Protein AF-A0A4Q1CGK6-F1 (afdb_monomer_lite)

Foldseek 3Di:
DDDDPDAAWDDPDCFQTWGADPNDTEQGGHPVRFFAAWYWDADPQQKIKIAGDDRNDGAAWIWIAGNVRHTAKIWHWDDDPNDIDTQWIWGCNVVDTDTPHHQVLVNVCRVCVVVLVVLLCCLQVVQLQLLLVQVCVQPVHDADLDADDDPPDGGPCPVVVVCSNPPQADDDGDPVSVVSRVSSNVSSVVNVCSVVVSVVSCVVNVVD

Structure (mmCIF, N/CA/C/O backbone):
data_AF-A0A4Q1CGK6-F1
#
_entry.id   AF-A0A4Q1CGK6-F1
#
loop_
_atom_site.group_PDB
_atom_site.id
_atom_site.type_symbol
_atom_site.label_atom_id
_atom_site.label_alt_id
_atom_site.label_comp_id
_atom_site.label_asym_id
_atom_site.label_entity_id
_atom_site.label_seq_id
_atom_site.pdbx_PDB_ins_code
_atom_site.Cartn_x
_atom_site.Cartn_y
_atom_site.Cartn_z
_atom_site.occupancy
_atom_site.B_iso_or_equiv
_atom_site.auth_seq_id
_atom_site.auth_comp_id
_atom_site.auth_asym_id
_atom_site.auth_atom_id
_atom_site.pdbx_PDB_model_num
ATOM 1 N N . MET A 1 1 ? -35.167 -26.762 16.390 1.00 38.84 1 MET A N 1
ATOM 2 C CA . MET A 1 1 ? -34.805 -25.963 17.579 1.00 38.84 1 MET A CA 1
ATOM 3 C C . MET A 1 1 ? -35.422 -24.594 17.386 1.00 38.84 1 MET A C 1
ATOM 5 O O . MET A 1 1 ? -35.294 -24.059 16.294 1.00 38.84 1 MET A O 1
ATOM 9 N N . GLU A 1 2 ? -36.196 -24.133 18.368 1.00 33.81 2 GLU A N 1
ATOM 10 C CA . GLU A 1 2 ? -37.029 -22.924 18.299 1.00 33.81 2 GLU A CA 1
ATOM 11 C C . GLU A 1 2 ? -36.226 -21.670 17.935 1.00 33.81 2 GLU A C 1
ATOM 13 O O . GLU A 1 2 ? -35.247 -21.337 18.598 1.00 33.81 2 GLU A O 1
ATOM 18 N N . VAL A 1 3 ? -36.700 -20.954 16.914 1.00 45.28 3 VAL A N 1
ATOM 19 C CA . VAL A 1 3 ? -36.349 -19.559 16.644 1.00 45.28 3 VAL A CA 1
ATOM 20 C C . VAL A 1 3 ? -37.266 -18.710 17.518 1.00 45.28 3 VAL A C 1
ATOM 22 O O . VAL A 1 3 ? -38.484 -18.766 17.360 1.00 45.28 3 VAL A O 1
ATOM 25 N N . ARG A 1 4 ? -36.699 -17.958 18.465 1.00 38.94 4 ARG A N 1
ATOM 26 C CA . ARG A 1 4 ? -37.445 -16.958 19.237 1.00 38.94 4 ARG A CA 1
ATOM 27 C C . ARG A 1 4 ? -37.118 -15.566 18.710 1.00 38.94 4 ARG A C 1
ATOM 29 O O . ARG A 1 4 ? -35.976 -15.126 18.778 1.00 38.94 4 ARG A O 1
ATOM 36 N N . GLU A 1 5 ? -38.145 -14.890 18.206 1.00 52.91 5 GLU A N 1
ATOM 37 C CA . GLU A 1 5 ? -38.140 -13.459 17.912 1.00 52.91 5 GLU A CA 1
ATOM 38 C C . GLU A 1 5 ? -38.236 -12.665 19.222 1.00 52.91 5 GLU A C 1
ATOM 40 O O . GLU A 1 5 ? -39.283 -12.633 19.867 1.00 52.91 5 GLU A O 1
ATOM 45 N N . ASN A 1 6 ? -37.101 -12.100 19.640 1.00 46.47 6 ASN A N 1
ATOM 46 C CA . ASN A 1 6 ? -36.927 -10.782 20.268 1.00 46.47 6 ASN A CA 1
ATOM 47 C C . ASN A 1 6 ? -35.506 -10.729 20.852 1.00 46.47 6 ASN A C 1
ATOM 49 O O . ASN A 1 6 ? -35.263 -11.252 21.938 1.00 46.47 6 ASN A O 1
ATOM 53 N N . GLY A 1 7 ? -34.573 -10.114 20.115 1.00 46.06 7 GLY A N 1
ATOM 54 C CA . GLY A 1 7 ? -33.178 -9.926 20.541 1.00 46.06 7 GLY A CA 1
ATOM 55 C C . GLY A 1 7 ? -32.126 -10.632 19.678 1.00 46.06 7 GLY A C 1
ATOM 56 O O . GLY A 1 7 ? -31.190 -11.207 20.214 1.00 46.06 7 GLY A O 1
ATOM 57 N N . ASP A 1 8 ? -32.324 -10.634 18.357 1.00 52.22 8 ASP A N 1
ATOM 58 C CA . ASP A 1 8 ? -31.312 -10.650 17.291 1.00 52.22 8 ASP A CA 1
ATOM 59 C C . ASP A 1 8 ? -29.937 -11.312 17.577 1.00 52.22 8 ASP A C 1
ATOM 61 O O . ASP A 1 8 ? -28.878 -10.686 17.544 1.00 52.22 8 ASP A O 1
ATOM 65 N N . THR A 1 9 ? -29.904 -12.631 17.759 1.00 58.03 9 THR A N 1
ATOM 66 C CA . THR A 1 9 ? -28.670 -13.410 17.566 1.00 58.03 9 THR A CA 1
ATOM 67 C C . THR A 1 9 ? -28.991 -14.728 16.878 1.00 58.03 9 THR A C 1
ATOM 69 O O . THR A 1 9 ? -29.883 -15.454 17.315 1.00 58.03 9 THR A O 1
ATOM 72 N N . VAL A 1 10 ? -28.287 -15.040 15.787 1.00 60.38 10 VAL A N 1
ATOM 73 C CA . VAL A 1 10 ? -28.517 -16.257 15.000 1.00 60.38 10 VAL A CA 1
ATOM 74 C C . VAL A 1 10 ? -27.216 -17.047 14.929 1.00 60.38 10 VAL A C 1
ATOM 76 O O . VAL A 1 10 ? -26.242 -16.644 14.296 1.00 60.38 10 VAL A O 1
ATOM 79 N N . TYR A 1 11 ? -27.221 -18.214 15.563 1.00 65.19 11 TYR A N 1
ATOM 80 C CA . TYR A 1 11 ? -26.123 -19.170 15.502 1.00 65.19 11 TYR A CA 1
ATOM 81 C C . TYR A 1 11 ? -26.491 -20.280 14.512 1.00 65.19 11 TYR A C 1
ATOM 83 O O . TYR A 1 11 ? -27.387 -21.078 14.783 1.00 65.19 11 TYR A O 1
ATOM 91 N N . LEU A 1 12 ? -25.820 -20.332 13.356 1.00 66.50 12 LEU A N 1
ATOM 92 C CA . LEU A 1 12 ? -26.018 -21.399 12.359 1.00 66.50 12 LEU A CA 1
ATOM 93 C C . LEU A 1 12 ? -25.161 -22.650 12.648 1.00 66.50 12 LEU A C 1
ATOM 95 O O . LEU A 1 12 ? -25.273 -23.649 11.938 1.00 66.50 12 LEU A O 1
ATOM 99 N N . GLY A 1 13 ? -24.315 -22.607 13.682 1.00 70.62 13 GLY A N 1
ATOM 100 C CA . GLY A 1 13 ? -23.385 -23.664 14.079 1.00 70.62 13 GLY A CA 1
ATOM 101 C C . GLY A 1 13 ? -22.319 -23.148 15.055 1.00 70.62 13 GLY A C 1
ATOM 102 O O . GLY A 1 13 ? -22.459 -22.058 15.604 1.00 70.62 13 GLY A O 1
ATOM 103 N N . ALA A 1 14 ? -21.254 -23.934 15.267 1.00 75.62 14 ALA A N 1
ATOM 104 C CA . ALA A 1 14 ? -20.069 -23.497 16.024 1.00 75.62 14 ALA A CA 1
ATOM 105 C C . ALA A 1 14 ? -19.258 -22.421 15.273 1.00 75.62 14 ALA A C 1
ATOM 107 O O . ALA A 1 14 ? -18.662 -21.550 15.897 1.00 75.62 14 ALA A O 1
ATOM 108 N N . CYS A 1 15 ? -19.287 -22.479 13.940 1.00 85.25 15 CYS A N 1
ATOM 109 C CA . CYS A 1 15 ? -18.849 -21.424 13.026 1.00 85.25 15 CYS 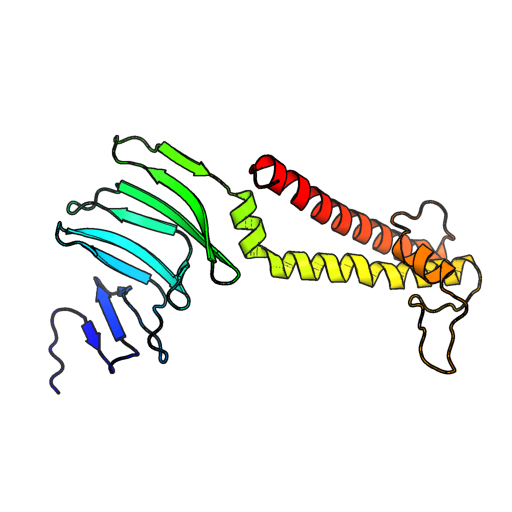A CA 1
ATOM 110 C C . CYS A 1 15 ? -20.082 -20.837 12.308 1.00 85.25 15 CYS A C 1
ATOM 112 O O . CYS A 1 15 ? -21.188 -21.371 12.450 1.00 85.25 15 CYS A O 1
ATOM 114 N N . ARG A 1 16 ? -19.905 -19.794 11.483 1.00 86.06 16 ARG A N 1
ATOM 115 C CA . ARG A 1 16 ? -21.000 -19.084 10.780 1.00 86.06 16 ARG A CA 1
ATOM 116 C C . ARG A 1 16 ? -22.003 -18.449 11.737 1.00 86.06 16 ARG A C 1
ATOM 118 O O . ARG A 1 16 ? -23.220 -18.589 11.600 1.00 86.06 16 ARG A O 1
ATOM 125 N N . THR A 1 17 ? -21.474 -17.783 12.746 1.00 88.56 17 THR A N 1
ATOM 126 C CA . THR A 1 17 ? -22.254 -17.070 13.754 1.00 88.56 17 THR A CA 1
ATOM 127 C C . THR A 1 17 ? -22.370 -15.611 13.362 1.00 88.56 17 THR A C 1
ATOM 129 O O . THR A 1 17 ? -21.469 -15.076 12.723 1.00 88.56 17 THR A O 1
ATOM 132 N N . PHE A 1 18 ? -23.453 -14.956 13.756 1.00 89.62 18 PHE A N 1
ATOM 133 C CA . PHE A 1 18 ? -23.509 -13.504 13.780 1.00 89.62 18 PHE A CA 1
ATOM 134 C C . PHE A 1 18 ? -24.525 -13.029 14.814 1.00 89.62 18 PHE A C 1
ATOM 136 O O . PHE A 1 18 ? -25.510 -13.703 15.129 1.00 89.62 18 PHE A O 1
ATOM 143 N N . GLU A 1 19 ? -24.295 -11.825 15.304 1.00 89.19 19 GLU A N 1
ATOM 144 C CA . GLU A 1 19 ? -25.244 -11.065 16.097 1.00 89.19 19 GLU A CA 1
ATOM 145 C C . GLU A 1 19 ? -25.854 -9.984 15.218 1.00 89.19 19 GLU A C 1
ATOM 147 O O . GLU A 1 19 ? -25.242 -9.507 14.259 1.00 89.19 19 GLU A O 1
ATOM 152 N N . LYS A 1 20 ? -27.083 -9.590 15.525 1.00 86.00 20 LYS A N 1
ATOM 153 C CA . LYS A 1 20 ? -27.684 -8.428 14.894 1.00 86.00 20 LYS A CA 1
ATOM 154 C C . LYS A 1 20 ? -28.040 -7.435 15.994 1.00 86.00 20 LYS A C 1
ATOM 156 O O . LYS A 1 20 ? -28.679 -7.745 16.986 1.00 86.00 20 LYS A O 1
ATOM 161 N N . VAL A 1 21 ? -27.537 -6.220 15.872 1.00 84.00 21 VAL A N 1
ATOM 162 C CA . VAL A 1 21 ? -27.733 -5.171 16.872 1.00 84.00 21 VAL A CA 1
ATOM 163 C C . VAL A 1 21 ? -28.250 -3.959 16.128 1.00 84.00 21 VAL A C 1
ATOM 165 O O . VAL A 1 21 ? -27.600 -3.466 15.210 1.00 84.00 21 VAL A O 1
ATOM 168 N N . ASN A 1 22 ? -29.455 -3.504 16.474 1.00 83.69 22 ASN A N 1
ATOM 169 C CA . ASN A 1 22 ? -30.120 -2.376 15.811 1.00 83.69 22 ASN A CA 1
ATOM 170 C C . ASN A 1 22 ? -30.190 -2.518 14.278 1.00 83.69 22 ASN A C 1
ATOM 172 O O . ASN A 1 22 ? -29.983 -1.556 13.542 1.00 83.69 22 ASN A O 1
ATOM 176 N N . GLY A 1 23 ? -30.449 -3.728 13.775 1.00 83.38 23 GLY A N 1
ATOM 177 C CA . GLY A 1 23 ? -30.514 -3.978 12.333 1.00 83.38 23 GLY A CA 1
ATOM 178 C C . GLY A 1 23 ? -29.166 -4.246 11.656 1.00 83.38 23 GLY A C 1
ATOM 179 O O . GLY A 1 23 ? -29.163 -4.694 10.510 1.00 83.38 23 GLY A O 1
ATOM 180 N N . GLN A 1 24 ? -28.046 -4.031 12.346 1.00 87.94 24 GLN A N 1
ATOM 181 C CA . GLN A 1 24 ? -26.698 -4.207 11.815 1.00 87.94 24 GLN A CA 1
ATOM 182 C C . GLN A 1 24 ? -26.119 -5.565 12.210 1.00 87.94 24 GLN A C 1
ATOM 184 O O . GLN A 1 24 ? -26.203 -5.955 13.369 1.00 87.94 24 GLN A O 1
ATOM 189 N N . ILE A 1 25 ? -25.516 -6.273 11.253 1.00 89.31 25 ILE A N 1
ATOM 190 C CA . ILE A 1 25 ? -24.785 -7.516 11.522 1.00 89.31 25 ILE A CA 1
ATOM 191 C C . ILE A 1 25 ? -23.460 -7.164 12.201 1.00 89.31 25 ILE A C 1
ATOM 193 O O . ILE A 1 25 ? -22.690 -6.355 11.679 1.00 89.31 25 ILE A O 1
ATOM 197 N N . VAL A 1 26 ? -23.211 -7.777 13.353 1.00 92.50 26 VAL A N 1
ATOM 198 C CA . VAL A 1 26 ? -21.979 -7.653 14.134 1.00 92.50 26 VAL A CA 1
ATOM 199 C C . VAL A 1 26 ? -21.516 -9.030 14.607 1.00 92.50 26 VAL A C 1
ATOM 201 O O . VAL A 1 26 ? -22.266 -10.002 14.538 1.00 92.50 26 VAL A O 1
ATOM 204 N N . ASN A 1 27 ? -20.278 -9.123 15.090 1.00 92.44 27 ASN A N 1
ATOM 205 C CA . ASN A 1 27 ? -19.727 -10.335 15.706 1.00 92.44 27 ASN A CA 1
ATOM 206 C C . ASN A 1 27 ? -19.842 -11.570 14.793 1.00 92.44 27 ASN A C 1
ATOM 208 O O . ASN A 1 27 ? -20.204 -12.671 15.215 1.00 92.44 27 ASN A O 1
ATOM 212 N N . GLN A 1 28 ? -19.569 -11.357 13.502 1.00 93.19 28 GLN A N 1
ATOM 213 C CA . GLN A 1 28 ? -19.705 -12.377 12.473 1.00 93.19 28 GLN A CA 1
ATOM 214 C C . GLN A 1 28 ? -18.476 -13.291 12.428 1.00 93.19 28 GLN A C 1
ATOM 216 O O . GLN A 1 28 ? -17.350 -12.804 12.341 1.00 93.19 28 GLN A O 1
ATOM 221 N N . SER A 1 29 ? -18.692 -14.608 12.395 1.00 93.88 29 SER A N 1
ATOM 222 C CA . SER A 1 29 ? -17.672 -15.595 12.027 1.00 93.88 29 SER A CA 1
ATOM 223 C C . SER A 1 29 ? -17.964 -16.236 10.669 1.00 93.88 29 SER A C 1
ATOM 225 O O . SER A 1 29 ? -19.124 -16.376 10.272 1.00 93.88 29 SER A O 1
ATOM 227 N N . ASP A 1 30 ? -16.919 -16.619 9.937 1.00 92.31 30 ASP A N 1
ATOM 228 C CA . ASP A 1 30 ? -17.042 -17.359 8.677 1.00 92.31 30 ASP A CA 1
ATOM 229 C C . ASP A 1 30 ? -17.131 -18.882 8.887 1.00 92.31 30 ASP A C 1
ATOM 231 O O . ASP A 1 30 ? -17.378 -19.382 9.986 1.00 92.31 30 ASP A O 1
ATOM 235 N N . ASP A 1 31 ? -17.000 -19.644 7.804 1.00 92.25 31 ASP A N 1
ATOM 236 C CA . ASP A 1 31 ? -17.018 -21.104 7.795 1.00 92.25 31 ASP A CA 1
ATOM 237 C C . ASP A 1 31 ? -15.767 -21.760 8.393 1.00 92.25 31 ASP A C 1
ATOM 239 O O . ASP A 1 31 ? -15.831 -22.927 8.779 1.00 92.25 31 ASP A O 1
ATOM 243 N N . HIS A 1 32 ? -14.684 -21.003 8.546 1.00 93.19 32 HIS A N 1
ATOM 244 C CA . HIS A 1 32 ? -13.451 -21.404 9.216 1.00 93.19 32 HIS A CA 1
ATOM 245 C C . HIS A 1 32 ? -13.400 -20.917 10.671 1.00 93.19 32 HIS A C 1
ATOM 247 O O . HIS A 1 32 ? -12.349 -20.998 11.308 1.00 93.19 32 HIS A O 1
ATOM 253 N N . CYS A 1 33 ? -14.530 -20.436 11.210 1.00 92.12 33 CYS A N 1
ATOM 254 C CA . CYS A 1 33 ? -14.630 -19.841 12.543 1.00 92.12 33 CYS A CA 1
ATOM 255 C C . CYS A 1 33 ? -13.773 -18.566 12.711 1.00 92.12 33 CYS A C 1
ATOM 257 O O . CYS A 1 33 ? -13.493 -18.166 13.842 1.00 92.12 33 CYS A O 1
ATOM 259 N N . LEU A 1 34 ? -13.356 -17.911 11.622 1.00 94.38 34 LEU A N 1
ATOM 260 C CA . LEU A 1 34 ? -12.589 -16.671 11.704 1.00 94.38 34 LEU A CA 1
ATOM 261 C C . LEU A 1 34 ? -13.523 -15.474 11.859 1.00 94.38 34 LEU A C 1
ATOM 263 O O . LEU A 1 34 ? -14.581 -15.421 11.233 1.00 94.38 34 LEU A O 1
ATOM 267 N N . SER A 1 35 ? -13.132 -14.504 12.686 1.00 94.12 35 SER A N 1
ATOM 268 C CA . SER A 1 35 ? -13.882 -13.260 12.856 1.00 94.12 35 SER A CA 1
ATOM 269 C C . SER A 1 35 ? -13.793 -12.406 11.596 1.00 94.12 35 SER A C 1
ATOM 271 O O . SER A 1 35 ? -12.696 -12.132 11.109 1.00 94.12 35 SER A O 1
ATOM 273 N N . GLN A 1 36 ? -14.942 -11.942 11.113 1.00 94.88 36 GLN A N 1
ATOM 274 C CA . GLN A 1 36 ? -15.072 -11.120 9.914 1.00 94.88 36 GLN A CA 1
ATOM 275 C C . GLN A 1 36 ? -15.969 -9.907 10.170 1.00 94.88 36 GLN A C 1
ATOM 277 O O . GLN A 1 36 ? -16.886 -9.956 10.990 1.00 94.88 36 GLN A O 1
ATOM 282 N N . GLY A 1 37 ? -15.735 -8.828 9.425 1.00 94.19 37 GLY A N 1
ATOM 283 C CA . GLY A 1 37 ? -16.614 -7.662 9.389 1.00 94.19 37 GLY A CA 1
ATOM 284 C C . GLY A 1 37 ? -16.646 -6.890 10.703 1.00 94.19 37 GLY A C 1
ATOM 285 O O . GLY A 1 37 ? -15.657 -6.849 11.429 1.00 94.19 37 GLY A O 1
ATOM 286 N N . LEU A 1 38 ? -17.777 -6.252 11.000 1.00 95.62 38 LEU A N 1
ATOM 287 C CA . LEU A 1 38 ? -17.932 -5.395 12.172 1.00 95.62 38 LEU A CA 1
ATOM 288 C C . LEU A 1 38 ? -18.071 -6.218 13.455 1.00 95.62 38 LEU A C 1
ATOM 290 O O . LEU A 1 38 ? -18.854 -7.161 13.525 1.00 95.62 38 LEU A O 1
ATOM 294 N N . TRP A 1 39 ? -17.353 -5.817 14.495 1.00 95.38 39 TRP A N 1
ATOM 295 C CA . TRP A 1 39 ? -17.409 -6.429 15.814 1.00 95.38 39 TRP A CA 1
ATOM 296 C C . TRP A 1 39 ? -17.644 -5.390 16.895 1.00 95.38 39 TRP A C 1
ATOM 298 O O . TRP A 1 39 ? -17.189 -4.250 16.790 1.00 95.38 39 TRP A O 1
ATOM 308 N N . THR A 1 40 ? -18.323 -5.829 17.950 1.00 95.00 40 THR A N 1
ATOM 309 C CA . THR A 1 40 ? -18.514 -5.089 19.193 1.00 95.00 40 THR A CA 1
ATOM 310 C C . THR A 1 40 ? -18.154 -6.003 20.355 1.00 95.00 40 THR A C 1
ATOM 312 O O . THR A 1 40 ? -18.804 -7.019 20.589 1.00 95.00 40 THR A O 1
ATOM 315 N N . ILE A 1 41 ? -17.108 -5.639 21.089 1.00 93.06 41 ILE A N 1
ATOM 316 C CA . ILE A 1 41 ? -16.587 -6.391 22.233 1.00 93.06 41 ILE A CA 1
ATOM 317 C C . ILE A 1 41 ? -16.889 -5.575 23.481 1.00 93.06 41 ILE A C 1
ATOM 319 O O . ILE A 1 41 ? -16.511 -4.413 23.519 1.00 93.06 41 ILE A O 1
ATOM 323 N N . THR A 1 42 ? -17.527 -6.157 24.492 1.00 93.50 42 THR A N 1
ATOM 324 C CA . THR A 1 42 ? -17.869 -5.457 25.745 1.00 93.50 42 THR A CA 1
ATOM 325 C C . THR A 1 42 ? -17.128 -6.102 26.917 1.00 93.50 42 THR A C 1
ATOM 327 O O . THR A 1 42 ? -17.070 -7.328 26.997 1.00 93.50 42 THR A O 1
ATOM 330 N N . ASP A 1 43 ? -16.535 -5.304 27.808 1.00 93.25 43 ASP A N 1
ATOM 331 C CA . ASP A 1 43 ? -15.913 -5.794 29.045 1.00 93.25 43 ASP A CA 1
ATOM 332 C C . ASP A 1 43 ? -16.929 -5.954 30.192 1.00 93.25 43 ASP A C 1
ATOM 334 O O . ASP A 1 43 ? -18.105 -5.607 30.083 1.00 93.25 43 ASP A O 1
ATOM 338 N N . SER A 1 44 ? -16.473 -6.474 31.334 1.00 94.25 44 SER A N 1
ATOM 339 C CA . SER A 1 44 ? -17.313 -6.668 32.526 1.00 94.25 44 SER A CA 1
ATOM 340 C C . SER A 1 44 ? -17.790 -5.367 33.183 1.00 94.25 44 SER A C 1
ATOM 342 O O . SER A 1 44 ? -18.690 -5.404 34.022 1.00 94.25 44 SER A O 1
ATOM 344 N N . LEU A 1 45 ? -17.201 -4.224 32.826 1.00 93.50 45 LEU A N 1
ATOM 345 C CA . LEU A 1 45 ? -17.559 -2.900 33.335 1.00 93.50 45 LEU A CA 1
ATOM 346 C C . LEU A 1 45 ? -18.542 -2.170 32.402 1.00 93.50 45 LEU A C 1
ATOM 348 O O . LEU A 1 45 ? -19.020 -1.085 32.748 1.00 93.50 45 LEU A O 1
ATOM 352 N N . GLY A 1 46 ? -18.863 -2.769 31.251 1.00 93.19 46 GLY A N 1
ATOM 353 C CA . GLY A 1 46 ? -19.747 -2.222 30.226 1.00 93.19 46 GLY A CA 1
ATOM 354 C C . GLY A 1 46 ? -19.052 -1.289 29.233 1.00 93.19 46 GLY A C 1
ATOM 355 O O . GLY A 1 46 ? -19.735 -0.702 28.397 1.00 93.19 46 GLY A O 1
ATOM 356 N N . ASN A 1 47 ? -17.727 -1.129 29.300 1.00 95.31 47 ASN A N 1
ATOM 357 C CA . ASN A 1 47 ? -16.997 -0.444 28.234 1.00 95.31 47 ASN A CA 1
ATOM 358 C C . ASN A 1 47 ? -16.958 -1.352 27.012 1.00 95.31 47 ASN A C 1
ATOM 360 O O . ASN A 1 47 ? -16.928 -2.577 27.144 1.00 95.31 47 ASN A O 1
ATOM 364 N N . TYR A 1 48 ? -16.922 -0.765 25.823 1.00 95.12 48 TYR A N 1
ATOM 365 C CA . TYR A 1 48 ? -16.958 -1.551 24.601 1.00 95.12 48 TYR A CA 1
ATOM 366 C C . TYR A 1 48 ? -16.017 -1.026 23.526 1.00 95.12 48 TYR A C 1
ATOM 368 O O . TYR A 1 48 ? -15.709 0.162 23.449 1.00 95.12 48 TYR A O 1
ATOM 376 N N . TRP A 1 49 ? -15.557 -1.937 22.678 1.00 96.44 49 TRP A N 1
ATOM 377 C CA . TRP A 1 49 ? -14.757 -1.654 21.500 1.00 96.44 49 TRP A CA 1
ATOM 378 C C . TRP A 1 49 ? -15.548 -2.024 20.267 1.00 96.44 49 TRP A C 1
ATOM 380 O O . TRP A 1 49 ? -16.133 -3.101 20.221 1.00 96.44 49 TRP A O 1
ATOM 390 N N . THR A 1 50 ? -15.506 -1.171 19.255 1.00 96.56 50 THR A N 1
ATOM 391 C CA . THR A 1 50 ? -16.058 -1.480 17.941 1.00 96.56 50 THR A CA 1
ATOM 392 C C . THR A 1 50 ? -15.017 -1.268 16.858 1.00 96.56 50 THR A C 1
ATOM 394 O O . THR A 1 50 ? -14.207 -0.342 16.933 1.00 96.56 50 THR A O 1
ATOM 397 N N . GLY A 1 51 ? -15.015 -2.140 15.864 1.00 95.88 51 GLY A N 1
ATOM 398 C CA . GLY A 1 51 ? -14.085 -2.093 14.747 1.00 95.88 51 GLY A CA 1
ATOM 399 C C . GLY A 1 51 ? -14.273 -3.299 13.848 1.00 95.88 51 GLY A C 1
ATOM 400 O O . GLY A 1 51 ? -15.168 -4.112 14.081 1.00 95.88 51 GLY A O 1
ATOM 401 N N . ASN A 1 52 ? -13.447 -3.411 12.813 1.00 94.94 52 ASN A N 1
ATOM 402 C CA . ASN A 1 52 ? -13.550 -4.524 11.881 1.00 94.94 52 ASN A CA 1
ATOM 403 C C . ASN A 1 52 ? -12.514 -5.606 12.177 1.00 94.94 52 ASN A C 1
ATOM 405 O O . ASN A 1 52 ? -11.381 -5.314 12.569 1.00 94.94 52 ASN A O 1
ATOM 409 N N . TYR A 1 53 ? -12.909 -6.854 11.963 1.00 93.31 53 TYR A N 1
ATOM 410 C CA . TYR A 1 53 ? -11.997 -7.971 11.794 1.00 93.31 53 TYR A CA 1
ATOM 411 C C . TYR A 1 53 ? -11.936 -8.395 10.327 1.00 93.31 53 TYR A C 1
ATOM 413 O O . TYR A 1 53 ? -12.930 -8.333 9.603 1.00 93.31 53 TYR A O 1
ATOM 421 N N . HIS A 1 54 ? -10.763 -8.867 9.927 1.00 92.25 54 HIS A N 1
ATOM 422 C CA . HIS A 1 54 ? -10.528 -9.605 8.696 1.00 92.25 54 HIS A CA 1
ATOM 423 C C . HIS A 1 54 ? -9.696 -10.837 9.055 1.00 92.25 54 HIS A C 1
ATOM 425 O O . HIS A 1 54 ? -8.586 -10.698 9.573 1.00 92.25 54 HIS A O 1
ATOM 431 N N . ASP A 1 55 ? -10.239 -12.033 8.844 1.00 91.94 55 ASP A N 1
ATOM 432 C CA . ASP A 1 55 ? -9.590 -13.308 9.185 1.00 91.94 55 ASP A CA 1
ATOM 433 C C . ASP A 1 55 ? -9.090 -13.375 10.642 1.00 91.94 55 ASP A C 1
ATOM 435 O O . ASP A 1 55 ? -7.964 -13.783 10.922 1.00 91.94 55 ASP A O 1
ATOM 439 N N . SER A 1 56 ? -9.914 -12.942 11.602 1.00 92.31 56 SER A N 1
ATOM 440 C CA . SER A 1 56 ? -9.549 -12.849 13.031 1.00 92.31 56 SER A CA 1
ATOM 441 C C . SER A 1 56 ? -8.458 -11.829 13.382 1.00 92.31 56 SER A C 1
ATOM 443 O O . SER A 1 56 ? -8.014 -11.765 14.532 1.00 92.31 56 SER A O 1
ATOM 445 N N . HIS A 1 57 ? -8.072 -10.957 12.449 1.00 90.94 57 HIS A N 1
ATOM 446 C CA . HIS A 1 57 ? -7.168 -9.837 12.705 1.00 90.94 57 HIS A CA 1
ATOM 447 C C . HIS A 1 57 ? -7.911 -8.503 12.727 1.00 90.94 57 HIS A C 1
ATOM 449 O O . HIS A 1 57 ? -8.761 -8.242 11.882 1.00 90.94 57 HIS A O 1
ATOM 455 N N . ARG A 1 58 ? -7.609 -7.662 13.723 1.00 90.75 58 ARG A N 1
ATOM 456 C CA . ARG A 1 58 ? -8.180 -6.316 13.827 1.00 90.75 58 ARG A CA 1
ATOM 457 C C . ARG A 1 58 ? -7.716 -5.487 12.637 1.00 90.75 58 ARG A C 1
ATOM 459 O O . ARG A 1 58 ? -6.522 -5.238 12.509 1.00 90.75 58 ARG A O 1
ATOM 466 N N . ASP A 1 59 ? -8.659 -5.033 11.828 1.00 89.25 59 ASP A N 1
ATOM 467 C CA . ASP A 1 59 ? -8.389 -4.236 10.640 1.00 89.25 59 ASP A CA 1
ATOM 468 C C . ASP A 1 59 ? -9.031 -2.846 10.734 1.00 89.25 59 ASP A C 1
ATOM 470 O O . ASP A 1 59 ? -10.125 -2.657 11.280 1.00 89.25 59 ASP A O 1
ATOM 474 N N . GLY A 1 60 ? -8.317 -1.855 10.207 1.00 92.12 60 GLY A N 1
ATOM 475 C CA . GLY A 1 60 ? -8.744 -0.466 10.173 1.00 92.12 60 GLY A CA 1
ATOM 476 C C . GLY A 1 60 ? -8.881 0.175 11.555 1.00 92.12 60 GLY A C 1
ATOM 477 O O . GLY A 1 60 ? -8.079 -0.049 12.466 1.00 92.12 60 GLY A O 1
ATOM 478 N N . ILE A 1 61 ? -9.881 1.051 11.684 1.00 95.56 61 ILE A N 1
ATOM 479 C CA . ILE A 1 61 ? -10.089 1.884 12.871 1.00 95.56 61 ILE A CA 1
ATOM 480 C C . ILE A 1 61 ? -10.934 1.130 13.897 1.00 95.56 61 ILE A C 1
ATOM 482 O O . ILE A 1 61 ? -12.073 0.748 13.637 1.00 95.56 61 ILE A O 1
ATOM 486 N N . TRP A 1 62 ? -10.377 1.008 15.092 1.00 96.94 62 TRP A N 1
ATOM 487 C CA . TRP A 1 62 ? -11.016 0.506 16.295 1.00 96.94 62 TRP A CA 1
ATOM 488 C C . TRP A 1 62 ? -11.274 1.652 17.260 1.00 96.94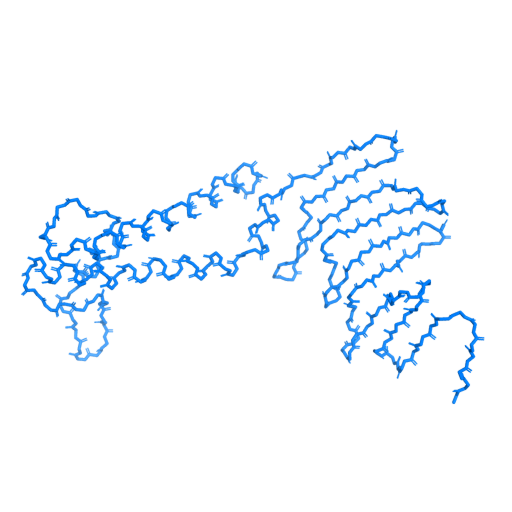 62 TRP A C 1
ATOM 490 O O . TRP A 1 62 ? -10.385 2.456 17.536 1.00 96.94 62 TRP A O 1
ATOM 500 N N . LYS A 1 63 ? -12.490 1.718 17.791 1.00 97.56 63 LYS A N 1
ATOM 501 C CA . LYS A 1 63 ? -12.923 2.749 18.733 1.00 97.56 63 LYS A CA 1
ATOM 502 C C . LYS A 1 63 ? -13.291 2.113 20.059 1.00 97.56 63 LYS A C 1
ATOM 504 O O . LYS A 1 63 ? -13.995 1.111 20.071 1.00 97.56 63 LYS A O 1
ATOM 509 N N . GLN A 1 64 ? -12.834 2.700 21.155 1.00 96.94 64 GLN A N 1
ATOM 510 C CA . GLN A 1 64 ? -13.195 2.316 22.514 1.00 96.94 64 GLN A CA 1
ATOM 511 C C . GLN A 1 64 ? -14.139 3.353 23.103 1.00 96.94 64 GLN A C 1
ATOM 513 O O . GLN A 1 64 ? -13.852 4.549 23.057 1.00 96.94 64 GLN A O 1
ATOM 518 N N . PHE A 1 65 ? -15.206 2.883 23.725 1.00 96.50 65 PHE A N 1
ATOM 519 C CA . PHE A 1 65 ? -16.205 3.691 24.395 1.00 96.50 65 PHE A CA 1
ATOM 520 C C . PHE A 1 65 ? -16.358 3.247 25.844 1.00 96.50 65 PHE A C 1
ATOM 522 O O . PHE A 1 65 ? -16.168 2.072 26.165 1.00 96.50 65 PHE A O 1
ATOM 529 N N . ASP A 1 66 ? -16.718 4.180 26.717 1.00 96.06 66 ASP A N 1
ATOM 530 C CA . ASP A 1 66 ? -17.189 3.822 28.048 1.00 96.06 66 ASP A CA 1
ATOM 531 C C . ASP A 1 66 ? -18.636 3.305 28.018 1.00 96.06 66 ASP A C 1
ATOM 533 O O . ASP A 1 66 ? -19.342 3.399 27.010 1.00 96.06 66 ASP A O 1
ATOM 537 N N . LYS A 1 67 ? -19.110 2.799 29.160 1.00 95.44 67 LYS A N 1
ATOM 538 C CA . LYS A 1 67 ? -20.496 2.327 29.329 1.00 95.44 67 LYS A CA 1
ATOM 539 C C . LYS A 1 67 ? -21.584 3.377 29.060 1.00 95.44 67 LYS A C 1
ATOM 541 O O . LYS A 1 67 ? -22.752 3.020 28.952 1.00 95.44 67 LYS A O 1
ATOM 546 N N . SER A 1 68 ? -21.234 4.665 29.025 1.00 95.12 68 SER A N 1
ATOM 547 C CA . SER A 1 68 ? -22.154 5.766 28.708 1.00 95.12 68 SER A CA 1
ATOM 548 C C . SER A 1 68 ? -22.141 6.144 27.223 1.00 95.12 68 SER A C 1
ATOM 550 O O . SER A 1 68 ? -22.895 7.023 26.810 1.00 95.12 68 SER A O 1
ATOM 552 N N . GLY A 1 69 ? -21.308 5.478 26.415 1.00 94.12 69 GLY A N 1
ATOM 553 C CA . GLY A 1 69 ? -21.140 5.749 24.990 1.00 94.12 69 GLY A CA 1
ATOM 554 C C . GLY A 1 69 ? -20.163 6.887 24.684 1.00 94.12 69 GLY A C 1
ATOM 555 O O . GLY A 1 69 ? -20.089 7.333 23.539 1.00 94.12 69 GLY A O 1
ATOM 556 N N . LYS A 1 70 ? -19.394 7.374 25.668 1.00 95.25 70 LYS A N 1
ATOM 557 C CA . LYS A 1 70 ? -18.354 8.384 25.430 1.00 95.25 70 LYS A CA 1
ATOM 558 C C . LYS A 1 70 ? -17.135 7.721 24.798 1.00 95.25 70 LYS A C 1
ATOM 560 O O . LYS A 1 70 ? -16.610 6.744 25.327 1.00 95.25 70 LYS A O 1
ATOM 565 N N . LEU A 1 71 ? -16.653 8.284 23.692 1.00 95.88 71 LEU A N 1
ATOM 566 C CA . LEU A 1 71 ? -15.418 7.847 23.043 1.00 95.88 71 LEU A CA 1
ATOM 567 C C . LEU A 1 71 ? -14.220 8.099 23.970 1.00 95.88 71 LEU A C 1
ATOM 569 O O . LEU A 1 71 ? -13.999 9.225 24.414 1.00 95.88 71 LEU A O 1
ATOM 573 N N . LEU A 1 72 ? -13.458 7.044 24.246 1.00 95.81 72 LEU A N 1
ATOM 574 C CA . LEU A 1 72 ? -12.246 7.080 25.062 1.00 95.81 72 LEU A CA 1
ATOM 575 C C . LEU A 1 72 ? -10.983 7.005 24.210 1.00 95.81 72 LEU A C 1
ATOM 577 O O . LEU A 1 72 ? -9.984 7.627 24.552 1.00 95.81 72 LEU A O 1
ATOM 581 N N . LYS A 1 73 ? -11.010 6.232 23.120 1.00 96.94 73 LYS A N 1
ATOM 582 C CA . LYS A 1 73 ? -9.809 5.940 22.333 1.00 96.94 73 LYS A CA 1
ATOM 583 C C . LYS A 1 73 ? -10.139 5.572 20.894 1.00 96.94 73 LYS A C 1
ATOM 585 O O . LYS A 1 73 ? -11.113 4.864 20.649 1.00 96.94 73 LYS A O 1
ATOM 590 N N . GLU A 1 74 ? -9.289 5.978 19.961 1.00 97.25 74 GLU A N 1
ATOM 591 C CA . GLU A 1 74 ? -9.265 5.473 18.587 1.00 97.25 74 GLU A CA 1
ATOM 592 C C . GLU A 1 74 ? -7.889 4.877 18.281 1.00 97.25 74 GLU A C 1
ATOM 594 O O . GLU A 1 74 ? -6.860 5.494 18.550 1.00 97.25 74 GLU A O 1
ATOM 599 N N . THR A 1 75 ? -7.858 3.679 17.706 1.00 97.00 75 THR A N 1
ATOM 600 C CA . THR A 1 75 ? -6.635 2.995 17.268 1.00 97.00 75 THR A CA 1
ATOM 601 C C . THR A 1 75 ? -6.806 2.494 15.850 1.00 97.00 75 THR A C 1
ATOM 603 O O . THR A 1 75 ? -7.777 1.797 15.577 1.00 97.00 75 THR A O 1
ATOM 606 N N . GLU A 1 76 ? -5.868 2.793 14.960 1.00 95.81 76 GLU A N 1
ATOM 607 C CA . GLU A 1 76 ? -5.840 2.201 13.622 1.00 95.81 76 GLU A CA 1
ATOM 608 C C . GLU A 1 76 ? -4.750 1.137 13.542 1.00 95.81 76 GLU A C 1
ATOM 610 O O . GLU A 1 76 ? -3.592 1.391 13.894 1.00 95.81 76 GLU A O 1
ATOM 615 N N . HIS A 1 77 ? -5.136 -0.043 13.062 1.00 92.06 77 HIS A N 1
ATOM 616 C CA . HIS A 1 77 ? -4.238 -1.156 12.804 1.00 92.06 77 HIS A CA 1
ATOM 617 C C . HIS A 1 77 ? -4.190 -1.474 11.312 1.00 92.06 77 HIS A C 1
ATOM 619 O O . HIS A 1 77 ? -5.186 -1.346 10.602 1.00 92.06 77 HIS A O 1
ATOM 625 N N . VAL A 1 78 ? -3.017 -1.897 10.847 1.00 91.38 78 VAL A N 1
ATOM 626 C CA . VAL A 1 78 ? -2.828 -2.473 9.517 1.00 91.38 78 VAL A CA 1
ATOM 627 C C . VAL A 1 78 ? -2.172 -3.833 9.683 1.00 91.38 78 VAL A C 1
ATOM 629 O O . VAL A 1 78 ? -1.151 -3.953 10.364 1.00 91.38 78 VAL A O 1
ATOM 632 N N . TYR A 1 79 ? -2.765 -4.853 9.074 1.00 86.69 79 TYR A N 1
ATOM 633 C CA . TYR A 1 79 ? -2.254 -6.214 9.129 1.00 86.69 79 TYR A CA 1
ATOM 634 C C . TYR A 1 79 ? -1.279 -6.485 7.982 1.00 86.69 79 TYR A C 1
ATOM 636 O O . TYR A 1 79 ? -1.590 -6.240 6.815 1.00 86.69 79 TYR A O 1
ATOM 644 N N . PHE A 1 80 ? -0.101 -7.018 8.303 1.00 87.62 80 PHE A N 1
ATOM 645 C CA . PHE A 1 80 ? 0.879 -7.443 7.311 1.00 87.62 80 PHE A CA 1
ATOM 646 C C . PHE A 1 80 ? 1.742 -8.583 7.838 1.00 87.62 80 PHE A C 1
ATOM 648 O O . PHE A 1 80 ? 2.253 -8.522 8.949 1.00 87.62 80 PHE A O 1
ATOM 655 N N . ASN A 1 81 ? 1.906 -9.632 7.029 1.00 86.38 81 ASN A N 1
ATOM 656 C CA . ASN A 1 81 ? 2.754 -10.788 7.333 1.00 86.38 81 ASN A CA 1
ATOM 657 C C . ASN A 1 81 ? 2.542 -11.386 8.743 1.00 86.38 81 ASN A C 1
ATOM 659 O O . ASN A 1 81 ? 3.501 -11.675 9.452 1.00 86.38 81 ASN A O 1
ATOM 663 N N . LYS A 1 82 ? 1.280 -11.591 9.147 1.00 83.75 82 LYS A N 1
ATOM 664 C CA . LYS A 1 82 ? 0.898 -12.119 10.476 1.00 83.75 82 LYS A CA 1
ATOM 665 C C . LYS A 1 82 ? 1.143 -11.181 11.658 1.00 83.75 82 LYS A C 1
ATOM 667 O O . LYS A 1 82 ? 0.914 -11.579 12.798 1.00 83.75 82 LYS A O 1
ATOM 672 N N . GLU A 1 83 ? 1.515 -9.934 11.402 1.00 86.62 83 GLU A N 1
ATOM 673 C CA . GLU A 1 83 ? 1.706 -8.905 12.418 1.00 86.62 83 GLU A CA 1
ATOM 674 C C . GLU A 1 83 ? 0.691 -7.769 12.247 1.00 86.62 83 GLU A C 1
ATOM 676 O O . GLU A 1 83 ? 0.266 -7.443 11.138 1.00 86.62 83 GLU A O 1
ATOM 681 N N . ASN A 1 84 ? 0.288 -7.161 13.366 1.00 87.19 84 ASN A N 1
ATOM 682 C CA . ASN A 1 84 ? -0.585 -5.988 13.381 1.00 87.19 84 ASN A CA 1
ATOM 683 C C . ASN A 1 84 ? 0.231 -4.746 13.729 1.00 87.19 84 ASN A C 1
ATOM 685 O O . ASN A 1 84 ? 0.693 -4.593 14.861 1.00 87.19 84 ASN A O 1
ATOM 689 N N . TYR A 1 85 ? 0.338 -3.824 12.781 1.00 90.31 85 TYR A N 1
ATOM 690 C CA . TYR A 1 85 ? 1.031 -2.556 12.957 1.00 90.31 85 TYR A CA 1
ATOM 691 C C . TYR A 1 85 ? 0.035 -1.503 13.413 1.00 90.31 85 TYR A C 1
ATOM 693 O O . TYR A 1 85 ? -0.947 -1.227 12.727 1.00 90.31 85 TYR A O 1
ATOM 701 N N . LYS A 1 86 ? 0.276 -0.903 14.579 1.00 92.69 86 LYS A N 1
ATOM 702 C CA . LYS A 1 86 ? -0.518 0.236 15.035 1.00 92.69 86 LYS A CA 1
ATOM 703 C C . LYS A 1 86 ? 0.014 1.505 14.377 1.00 92.69 86 LYS A C 1
ATOM 705 O O . LYS A 1 86 ? 1.145 1.908 14.641 1.00 92.69 86 LYS A O 1
ATOM 710 N N . VAL A 1 87 ? -0.802 2.117 13.527 1.00 94.69 87 VAL A N 1
ATOM 711 C CA . VAL A 1 87 ? -0.405 3.281 12.716 1.00 94.69 87 VAL A CA 1
ATOM 712 C C . VAL A 1 87 ? -1.014 4.584 13.214 1.00 94.69 87 VAL A C 1
ATOM 714 O O . VAL A 1 87 ? -0.535 5.655 12.857 1.00 94.69 87 VAL A O 1
ATOM 717 N N . LYS A 1 88 ? -2.035 4.507 14.070 1.00 95.94 88 LYS A N 1
ATOM 718 C CA . LYS A 1 88 ? -2.666 5.671 14.689 1.00 95.94 88 LYS A CA 1
ATOM 719 C C . LYS A 1 88 ? -3.173 5.323 16.080 1.00 95.94 88 LYS A C 1
ATOM 721 O O . LYS A 1 88 ? -3.740 4.248 16.275 1.00 95.94 88 LYS A O 1
ATOM 726 N N . GLU A 1 89 ? -3.006 6.233 17.030 1.00 96.81 89 GLU A N 1
ATOM 727 C CA . GLU A 1 89 ? -3.593 6.143 18.366 1.00 96.81 89 GLU A CA 1
ATOM 728 C C . GLU A 1 89 ? -3.958 7.538 18.872 1.00 96.81 89 GLU A C 1
ATOM 730 O O . GLU A 1 89 ? -3.087 8.400 18.976 1.00 96.81 89 GLU A O 1
ATOM 735 N N . ILE A 1 90 ? -5.236 7.752 19.192 1.00 97.25 90 ILE A N 1
ATOM 736 C CA . ILE A 1 90 ? -5.752 8.991 19.785 1.00 97.25 90 ILE A CA 1
ATOM 737 C C . ILE A 1 90 ? -6.490 8.649 21.077 1.00 97.25 90 ILE A C 1
ATOM 739 O O . ILE A 1 90 ? -7.359 7.776 21.083 1.00 97.25 90 ILE A O 1
ATOM 743 N N . ASP A 1 91 ? -6.157 9.352 22.154 1.00 96.94 91 ASP A N 1
ATOM 744 C CA . ASP A 1 91 ? -6.813 9.270 23.458 1.00 96.94 91 ASP A CA 1
ATOM 745 C C . ASP A 1 91 ? -7.747 10.477 23.666 1.00 96.94 91 ASP A C 1
ATOM 747 O O . ASP A 1 91 ? -7.402 11.606 23.320 1.00 96.94 91 ASP A O 1
ATOM 751 N N . TYR A 1 92 ? -8.935 10.239 24.217 1.00 94.56 92 TYR A N 1
ATOM 752 C CA . TYR A 1 92 ? -9.974 11.236 24.494 1.00 94.56 92 TYR A CA 1
ATOM 753 C C . TYR A 1 92 ? -10.342 11.314 25.988 1.00 94.56 92 TYR A C 1
ATOM 755 O O . TYR A 1 92 ? -11.273 12.036 26.364 1.00 94.56 92 TYR A O 1
ATOM 763 N N . VAL A 1 93 ? -9.641 10.592 26.872 1.00 88.00 93 VAL A N 1
ATOM 764 C CA . VAL A 1 93 ? -9.963 10.485 28.308 1.00 88.00 93 VAL A CA 1
ATOM 765 C C . VAL A 1 93 ? -9.964 11.853 29.000 1.00 88.00 93 VAL A C 1
ATOM 767 O O . VAL A 1 93 ? -10.843 12.126 29.821 1.00 88.00 93 VAL A O 1
ATOM 770 N N . SER A 1 94 ? -9.056 12.754 28.617 1.00 85.81 94 SER A N 1
ATOM 771 C CA . SER A 1 94 ? -8.951 14.121 29.155 1.00 85.81 94 SER A CA 1
ATOM 772 C C . SER A 1 94 ? -10.030 15.088 28.640 1.00 85.81 94 SER A C 1
ATOM 774 O O . SER A 1 94 ? -10.078 16.241 29.066 1.00 85.81 94 SER A O 1
ATOM 776 N N . GLY A 1 95 ? -10.899 14.646 27.722 1.00 85.69 95 GLY A N 1
ATOM 777 C CA . GLY A 1 95 ? -11.888 15.488 27.043 1.00 85.69 95 GLY A CA 1
ATOM 778 C C . GLY A 1 95 ? -11.338 16.267 25.844 1.00 85.69 95 GLY A C 1
ATOM 779 O O . GLY A 1 95 ? -12.124 16.869 25.117 1.00 85.69 95 GLY A O 1
ATOM 780 N N . GLN A 1 96 ? -10.024 16.227 25.605 1.00 90.12 96 GLN A N 1
ATOM 781 C CA . GLN A 1 96 ? -9.375 16.733 24.393 1.00 90.12 96 GLN A CA 1
ATOM 782 C C . GLN A 1 96 ? -8.656 15.580 23.678 1.00 90.12 96 GLN A C 1
ATOM 784 O O . GLN A 1 96 ? -8.104 14.716 24.359 1.00 90.12 96 GLN A O 1
ATOM 789 N N . PRO A 1 97 ? -8.643 15.547 22.333 1.00 94.69 97 PRO A N 1
ATOM 790 C CA . PRO A 1 97 ? -7.926 14.519 21.590 1.00 94.69 97 PRO A CA 1
ATOM 791 C C . PRO A 1 97 ? -6.412 14.678 21.774 1.00 94.69 97 PRO A C 1
ATOM 793 O O . PRO A 1 97 ? -5.843 15.716 21.434 1.00 94.69 97 PRO A O 1
ATOM 796 N N . VAL A 1 98 ? -5.754 13.636 22.277 1.00 96.19 98 VAL A N 1
ATOM 797 C CA . VAL A 1 98 ? -4.295 13.548 22.406 1.00 96.19 98 VAL A CA 1
ATOM 798 C C . VAL A 1 98 ? -3.792 12.439 21.490 1.00 96.19 98 VAL A C 1
ATOM 800 O O . VAL A 1 98 ? -4.045 11.259 21.728 1.00 96.19 98 VAL A O 1
ATOM 803 N N . THR A 1 99 ? -3.077 12.811 20.430 1.00 95.25 99 THR A N 1
ATOM 804 C CA . THR A 1 99 ? -2.464 11.848 19.509 1.00 95.25 99 THR A CA 1
ATOM 805 C C . THR A 1 99 ? -1.203 11.261 20.137 1.00 95.25 99 THR A C 1
ATOM 807 O O . THR A 1 99 ? -0.238 11.980 20.385 1.00 95.25 99 THR A O 1
ATOM 810 N N . LEU A 1 100 ? -1.213 9.953 20.393 1.00 94.38 100 LEU A N 1
ATOM 811 C CA . LEU A 1 100 ? -0.084 9.214 20.966 1.00 94.38 100 LEU A CA 1
ATOM 812 C C . LEU A 1 100 ? 0.805 8.602 19.878 1.00 94.38 100 LEU A C 1
ATOM 814 O O . LEU A 1 100 ? 2.020 8.526 20.041 1.00 94.38 100 LEU A O 1
ATOM 818 N N . ILE A 1 101 ? 0.201 8.155 18.774 1.00 94.06 101 ILE A N 1
ATOM 819 C CA . ILE A 1 101 ? 0.894 7.567 17.622 1.00 94.06 101 ILE A CA 1
ATOM 820 C C . ILE A 1 101 ? 0.259 8.122 16.352 1.00 94.06 101 ILE A C 1
ATOM 822 O O . ILE A 1 101 ? -0.964 8.089 16.211 1.00 94.06 101 ILE A O 1
ATOM 826 N N . ASP A 1 102 ? 1.094 8.577 15.421 1.00 93.94 102 ASP A N 1
ATOM 827 C CA . ASP A 1 102 ? 0.674 9.022 14.093 1.00 93.94 102 ASP A CA 1
ATOM 828 C C . ASP A 1 102 ? 1.726 8.624 13.051 1.00 93.94 102 ASP A C 1
ATOM 830 O O . ASP A 1 102 ? 2.779 9.245 12.924 1.00 93.94 102 ASP A O 1
ATOM 834 N N . LYS A 1 103 ? 1.464 7.525 12.339 1.00 93.81 103 LYS A N 1
ATOM 835 C CA . LYS A 1 103 ? 2.338 6.953 11.304 1.00 93.81 103 LYS A CA 1
ATOM 836 C C . LYS A 1 103 ? 1.565 6.782 9.988 1.00 93.81 103 LYS A C 1
ATOM 838 O O . LYS A 1 103 ? 1.423 5.659 9.491 1.00 93.81 103 LYS A O 1
ATOM 843 N N . PRO A 1 104 ? 1.065 7.878 9.388 1.00 91.94 104 PRO A N 1
ATOM 844 C CA . PRO A 1 104 ? 0.192 7.808 8.218 1.00 91.94 104 PRO A CA 1
ATOM 845 C C . PRO A 1 104 ? 0.911 7.213 7.001 1.00 91.94 104 PRO A C 1
ATOM 847 O O . PRO A 1 104 ? 0.311 6.462 6.232 1.00 91.94 104 PRO A O 1
ATOM 850 N N . PHE A 1 105 ? 2.212 7.487 6.853 1.00 92.94 105 PHE A N 1
ATOM 851 C CA . PHE A 1 105 ? 3.015 6.931 5.766 1.00 92.94 105 PHE A CA 1
ATOM 852 C C . PHE A 1 105 ? 3.195 5.414 5.890 1.00 92.94 105 PHE A C 1
ATOM 854 O O . PHE A 1 105 ? 3.000 4.706 4.906 1.00 92.94 105 PHE A O 1
ATOM 861 N N . LEU A 1 106 ? 3.499 4.902 7.089 1.00 92.00 106 LEU A N 1
ATOM 862 C CA . LEU A 1 106 ? 3.622 3.460 7.325 1.00 92.00 106 LEU A CA 1
ATOM 863 C C . LEU A 1 106 ? 2.311 2.739 6.984 1.00 92.00 106 LEU A C 1
ATOM 865 O O . LEU A 1 106 ? 2.320 1.734 6.275 1.00 92.00 106 LEU A O 1
ATOM 869 N N . GLY A 1 107 ? 1.176 3.297 7.423 1.00 92.81 107 GLY A N 1
ATOM 870 C CA . GLY A 1 107 ? -0.143 2.769 7.080 1.00 92.81 107 GLY A CA 1
ATOM 871 C C . GLY A 1 107 ? -0.408 2.762 5.574 1.00 92.81 107 GLY A C 1
ATOM 872 O O . GLY A 1 107 ? -0.856 1.749 5.038 1.00 92.81 107 GLY A O 1
ATOM 873 N N . PHE A 1 108 ? -0.088 3.853 4.871 1.00 93.44 108 PHE A N 1
ATOM 874 C CA . PHE A 1 108 ? -0.186 3.921 3.410 1.00 93.44 108 PHE A CA 1
ATOM 875 C C . PHE A 1 108 ? 0.708 2.880 2.720 1.00 93.44 108 PHE A C 1
ATOM 877 O O . PHE A 1 108 ? 0.237 2.167 1.834 1.00 93.44 108 PHE A O 1
ATOM 884 N N . TYR A 1 109 ? 1.973 2.779 3.131 1.00 93.56 109 TYR A N 1
ATOM 885 C CA . TYR A 1 109 ? 2.959 1.879 2.541 1.00 93.56 109 TYR A CA 1
ATOM 886 C C . TYR A 1 109 ? 2.530 0.418 2.663 1.00 93.56 109 TYR A C 1
ATOM 888 O O . TYR A 1 109 ? 2.482 -0.285 1.657 1.00 93.56 109 TYR A O 1
ATOM 896 N N . ILE A 1 110 ? 2.144 -0.021 3.865 1.00 92.19 110 ILE A N 1
ATOM 897 C CA . ILE A 1 110 ? 1.727 -1.405 4.102 1.00 92.19 110 ILE A CA 1
ATOM 898 C C . ILE A 1 110 ? 0.466 -1.741 3.292 1.00 92.19 110 ILE A C 1
ATOM 900 O O . ILE A 1 110 ? 0.448 -2.746 2.580 1.00 92.19 110 ILE A O 1
ATOM 904 N N . LYS A 1 111 ? -0.564 -0.879 3.330 1.00 91.19 111 LYS A N 1
ATOM 905 C CA . LYS A 1 111 ? -1.825 -1.100 2.593 1.00 91.19 111 LYS A CA 1
ATOM 906 C C . LYS A 1 111 ? -1.621 -1.193 1.078 1.00 91.19 111 LYS A C 1
ATOM 908 O O . LYS A 1 111 ? -2.373 -1.887 0.402 1.00 91.19 111 LYS A O 1
ATOM 913 N N . ASN A 1 112 ? -0.614 -0.504 0.539 1.00 94.62 112 ASN A N 1
ATOM 914 C CA . ASN A 1 112 ? -0.356 -0.434 -0.900 1.00 94.62 112 ASN A CA 1
ATOM 915 C C . ASN A 1 112 ? 0.880 -1.227 -1.344 1.00 94.62 112 ASN A C 1
ATOM 917 O O . ASN A 1 112 ? 1.263 -1.128 -2.511 1.00 94.62 112 ASN A O 1
ATOM 921 N N . LEU A 1 113 ? 1.497 -2.026 -0.466 1.00 93.12 113 LEU A N 1
ATOM 922 C CA . LEU A 1 113 ? 2.790 -2.662 -0.732 1.00 93.12 113 LEU A CA 1
ATOM 923 C C . LEU A 1 113 ? 2.790 -3.468 -2.035 1.00 93.12 113 LEU A C 1
ATOM 925 O O . LEU A 1 113 ? 3.688 -3.315 -2.858 1.00 93.12 113 LEU A O 1
ATOM 929 N N . VAL A 1 114 ? 1.767 -4.298 -2.254 1.00 93.44 114 VAL A N 1
ATOM 930 C CA . VAL A 1 114 ? 1.670 -5.136 -3.460 1.00 93.44 114 VAL A CA 1
ATOM 931 C C . VAL A 1 114 ? 1.574 -4.276 -4.722 1.00 93.44 114 VAL A C 1
ATOM 933 O O . VAL A 1 114 ? 2.289 -4.527 -5.689 1.00 93.44 114 VAL A O 1
ATOM 936 N N . ALA A 1 115 ? 0.743 -3.232 -4.710 1.00 95.75 115 ALA A N 1
ATOM 937 C CA . ALA A 1 115 ? 0.600 -2.326 -5.847 1.00 95.75 115 ALA A CA 1
ATOM 938 C C . ALA A 1 115 ? 1.909 -1.573 -6.134 1.00 95.75 115 ALA A C 1
ATOM 940 O O . ALA A 1 115 ? 2.343 -1.505 -7.284 1.00 95.75 115 ALA A O 1
ATOM 941 N N . ILE A 1 116 ? 2.574 -1.077 -5.088 1.00 96.31 116 ILE A N 1
ATOM 942 C CA . ILE A 1 116 ? 3.892 -0.437 -5.168 1.00 96.31 116 ILE A CA 1
ATOM 943 C C . ILE A 1 116 ? 4.910 -1.392 -5.803 1.00 96.31 116 ILE A C 1
ATOM 945 O O . ILE A 1 116 ? 5.602 -1.007 -6.744 1.00 96.31 116 ILE A O 1
ATOM 949 N N . MET A 1 117 ? 4.963 -2.646 -5.345 1.00 95.38 117 MET A N 1
ATOM 950 C CA . MET A 1 117 ? 5.869 -3.667 -5.878 1.00 95.38 117 MET A CA 1
ATOM 951 C C . MET A 1 117 ? 5.586 -3.983 -7.349 1.00 95.38 117 MET A C 1
ATOM 953 O O . MET A 1 117 ? 6.524 -4.089 -8.136 1.00 95.38 117 MET A O 1
ATOM 957 N N . VAL A 1 118 ? 4.316 -4.082 -7.751 1.00 97.00 118 VAL A N 1
ATOM 958 C CA . VAL A 1 118 ? 3.933 -4.301 -9.156 1.00 97.00 118 VAL A CA 1
ATOM 959 C C . VAL A 1 118 ? 4.350 -3.119 -10.030 1.00 97.00 118 VAL A C 1
ATOM 961 O O . VAL A 1 118 ? 4.945 -3.324 -11.088 1.00 97.00 118 VAL A O 1
ATOM 964 N N . ILE A 1 119 ? 4.091 -1.883 -9.593 1.00 96.88 119 ILE A N 1
ATOM 965 C CA . ILE A 1 119 ? 4.477 -0.682 -10.345 1.00 96.88 119 ILE A CA 1
ATOM 966 C C . ILE A 1 119 ? 6.000 -0.598 -10.462 1.00 96.88 119 ILE A C 1
ATOM 968 O O . ILE A 1 119 ? 6.509 -0.370 -11.561 1.00 96.88 119 ILE A O 1
ATOM 972 N N . LEU A 1 120 ? 6.738 -0.829 -9.372 1.00 95.38 120 LEU A N 1
ATOM 973 C CA . LEU A 1 120 ? 8.201 -0.875 -9.390 1.00 95.38 120 LEU A CA 1
ATOM 974 C C . LEU A 1 120 ? 8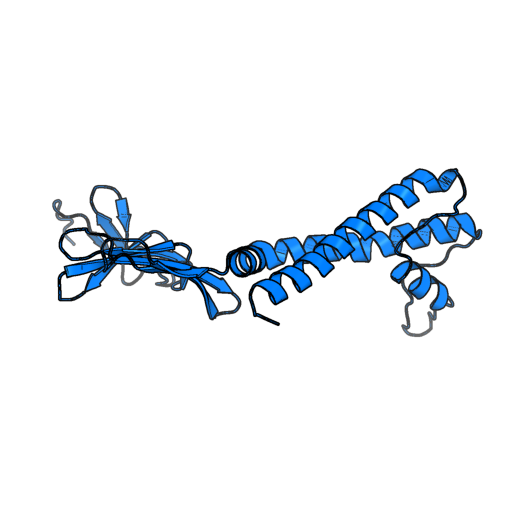.714 -1.961 -10.333 1.00 95.38 120 LEU A C 1
ATOM 976 O O . LEU A 1 120 ? 9.603 -1.693 -11.131 1.00 95.38 120 LEU A O 1
ATOM 980 N N . PHE A 1 121 ? 8.131 -3.159 -10.301 1.00 94.56 121 PHE A N 1
ATOM 981 C CA . PHE A 1 121 ? 8.531 -4.252 -11.180 1.00 94.56 121 PHE A CA 1
ATOM 982 C C . PHE A 1 121 ? 8.312 -3.894 -12.655 1.00 94.56 121 PHE A C 1
ATOM 984 O O . PHE A 1 121 ? 9.238 -3.976 -13.459 1.00 94.56 121 PHE A O 1
ATOM 991 N N . VAL A 1 122 ? 7.111 -3.437 -13.020 1.00 96.12 122 VAL A N 1
ATOM 992 C CA . VAL A 1 122 ? 6.778 -3.087 -14.409 1.00 96.12 122 VAL A CA 1
ATOM 993 C C . VAL A 1 122 ? 7.631 -1.921 -14.908 1.00 96.12 122 VAL A C 1
ATOM 995 O O . VAL A 1 122 ? 8.161 -1.985 -16.015 1.00 96.12 122 VAL A O 1
ATOM 998 N N . THR A 1 123 ? 7.802 -0.871 -14.104 1.00 96.00 123 THR A N 1
ATOM 999 C CA . THR A 1 123 ? 8.598 0.303 -14.500 1.00 96.00 123 THR A CA 1
ATOM 1000 C C . THR A 1 123 ? 10.089 -0.004 -14.556 1.00 96.00 123 THR A C 1
ATOM 1002 O O . THR A 1 123 ? 10.754 0.416 -15.499 1.00 96.00 123 THR A O 1
ATOM 1005 N N . PHE A 1 124 ? 10.624 -0.781 -13.612 1.00 92.06 124 PHE A N 1
ATOM 1006 C CA . PHE A 1 124 ? 12.038 -1.140 -13.594 1.00 92.06 124 PHE A CA 1
ATOM 1007 C C . PHE A 1 124 ? 12.389 -2.126 -14.712 1.00 92.06 124 PHE A C 1
ATOM 1009 O O . PHE A 1 124 ? 13.286 -1.838 -15.507 1.00 92.06 124 PHE A O 1
ATOM 1016 N N . PHE A 1 125 ? 11.677 -3.256 -14.807 1.00 91.69 125 PHE A N 1
ATOM 1017 C CA . PHE A 1 125 ? 11.975 -4.309 -15.781 1.00 91.69 125 PHE A CA 1
ATOM 1018 C C . PHE A 1 125 ? 11.473 -3.974 -17.181 1.00 91.69 125 PHE A C 1
ATOM 1020 O O . PHE A 1 125 ? 12.206 -4.191 -18.142 1.00 91.69 125 PHE A O 1
ATOM 1027 N N . GLY A 1 126 ? 10.276 -3.396 -17.325 1.00 94.88 126 GLY A N 1
ATOM 1028 C CA . GLY A 1 126 ? 9.753 -2.978 -18.631 1.00 94.88 126 GLY A CA 1
ATOM 1029 C C . GLY A 1 126 ? 10.687 -1.986 -19.325 1.00 94.88 126 GLY A C 1
ATOM 1030 O O . GLY A 1 126 ? 10.966 -2.110 -20.519 1.00 94.88 126 GLY A O 1
ATOM 1031 N N . ARG A 1 127 ? 11.283 -1.077 -18.550 1.00 95.00 127 ARG A N 1
ATOM 1032 C CA . ARG A 1 127 ? 12.312 -0.159 -19.034 1.00 95.00 127 ARG A CA 1
ATOM 1033 C C . ARG A 1 127 ? 13.547 -0.875 -19.585 1.00 95.00 127 ARG A C 1
ATOM 1035 O O . ARG A 1 127 ? 14.081 -0.407 -20.582 1.00 95.00 127 ARG A O 1
ATOM 1042 N N . VAL A 1 128 ? 13.990 -2.003 -19.020 1.00 94.50 128 VAL A N 1
ATOM 1043 C CA . VAL A 1 128 ? 15.164 -2.744 -19.537 1.00 94.50 128 VAL A CA 1
ATOM 1044 C C . VAL A 1 128 ? 14.960 -3.152 -21.000 1.00 94.50 128 VAL A C 1
ATOM 1046 O O . VAL A 1 128 ? 15.859 -2.989 -21.824 1.00 94.50 128 VAL A O 1
ATOM 1049 N N . PHE A 1 129 ? 13.760 -3.619 -21.352 1.00 95.38 129 PHE A N 1
ATOM 1050 C CA . PHE A 1 129 ? 13.423 -3.989 -22.729 1.00 95.38 129 PHE A CA 1
ATOM 1051 C C . PHE A 1 129 ? 13.357 -2.770 -23.655 1.00 95.38 129 PHE A C 1
ATOM 1053 O O . PHE A 1 129 ? 13.883 -2.812 -24.767 1.00 95.38 129 PHE A O 1
ATOM 1060 N N . ILE A 1 130 ? 12.771 -1.664 -23.186 1.00 96.69 130 ILE A N 1
ATOM 1061 C CA . ILE A 1 130 ? 12.722 -0.406 -23.945 1.00 96.69 130 ILE A CA 1
ATOM 1062 C C . ILE A 1 130 ? 14.140 0.118 -24.199 1.00 96.69 130 ILE A C 1
ATOM 1064 O O . ILE A 1 130 ? 14.476 0.456 -25.332 1.00 96.69 130 ILE A O 1
ATOM 1068 N N . ASN A 1 131 ? 14.993 0.118 -23.175 1.00 96.62 131 ASN A N 1
ATOM 1069 C CA . ASN A 1 131 ? 16.387 0.546 -23.267 1.00 96.62 131 ASN A CA 1
ATOM 1070 C C . ASN A 1 131 ? 17.175 -0.304 -24.262 1.00 96.62 131 ASN A C 1
ATOM 1072 O O . ASN A 1 131 ? 17.947 0.239 -25.047 1.00 96.62 131 ASN A O 1
ATOM 1076 N N . SER A 1 132 ? 16.935 -1.616 -24.283 1.00 95.19 132 SER A N 1
ATOM 1077 C CA . SER A 1 132 ? 17.540 -2.514 -25.268 1.00 95.19 132 SER A CA 1
ATOM 1078 C C . SER A 1 132 ? 17.087 -2.203 -26.685 1.00 95.19 132 SER A C 1
ATOM 1080 O O . SER A 1 132 ? 17.917 -2.193 -27.589 1.00 95.19 132 SER A O 1
ATOM 1082 N N . SER A 1 133 ? 15.800 -1.913 -26.889 1.00 95.31 133 SER A N 1
ATOM 1083 C CA . SER A 1 133 ? 15.283 -1.516 -28.202 1.00 95.31 133 SER A CA 1
ATOM 1084 C C . SER A 1 133 ? 15.915 -0.211 -28.688 1.00 95.31 133 SER A C 1
ATOM 1086 O O . SER A 1 133 ? 16.296 -0.124 -29.854 1.00 95.31 133 SER A O 1
ATOM 1088 N N . ILE A 1 134 ? 16.053 0.784 -27.803 1.00 96.25 134 ILE A N 1
ATOM 1089 C CA . ILE A 1 134 ? 16.729 2.049 -28.116 1.00 96.25 134 ILE A CA 1
ATOM 1090 C C . ILE A 1 134 ? 18.186 1.760 -28.479 1.00 96.25 134 ILE A C 1
ATOM 1092 O O . ILE A 1 134 ? 18.618 2.101 -29.572 1.00 96.25 134 ILE A O 1
ATOM 1096 N N . TYR A 1 135 ? 18.928 1.064 -27.614 1.00 94.50 135 TYR A N 1
ATOM 1097 C CA . TYR A 1 135 ? 20.342 0.761 -27.839 1.00 94.50 135 TYR A CA 1
ATOM 1098 C C . TYR A 1 135 ? 20.583 0.026 -29.163 1.00 94.50 135 TYR A C 1
ATOM 1100 O O . TYR A 1 135 ? 21.494 0.387 -29.908 1.00 94.50 135 TYR A O 1
ATOM 1108 N N . ASN A 1 136 ? 19.761 -0.979 -29.471 1.00 93.75 136 ASN A N 1
ATOM 1109 C CA . ASN A 1 136 ? 19.855 -1.741 -30.713 1.00 93.75 136 ASN A CA 1
ATOM 1110 C C . ASN A 1 136 ? 19.640 -0.855 -31.947 1.00 93.75 136 ASN A C 1
ATOM 1112 O O . ASN A 1 136 ? 20.408 -0.941 -32.904 1.00 93.75 136 ASN A O 1
ATOM 1116 N N . SER A 1 137 ? 18.666 0.057 -31.901 1.00 95.06 137 SER A N 1
ATOM 1117 C CA . SER A 1 137 ? 18.438 1.040 -32.968 1.00 95.06 137 SER A CA 1
ATOM 1118 C C . SER A 1 137 ? 19.570 2.075 -33.079 1.00 95.06 137 SER A C 1
ATOM 1120 O O . SER A 1 137 ? 19.984 2.443 -34.184 1.00 95.06 137 SER A O 1
ATOM 1122 N N . GLU A 1 138 ? 20.124 2.528 -31.953 1.00 93.94 138 GLU A N 1
ATOM 1123 C CA . GLU A 1 138 ? 21.242 3.476 -31.932 1.00 93.94 138 GLU A CA 1
ATOM 1124 C C . GLU A 1 138 ? 22.512 2.871 -32.551 1.00 93.94 138 GLU A C 1
ATOM 1126 O O . GLU A 1 138 ? 23.159 3.516 -33.379 1.00 93.94 138 GLU A O 1
ATOM 1131 N N . ASN A 1 139 ? 22.822 1.612 -32.226 1.00 91.88 139 ASN A N 1
ATOM 1132 C CA . ASN A 1 139 ? 24.091 0.968 -32.578 1.00 91.88 139 ASN A CA 1
ATOM 1133 C C . ASN A 1 139 ? 24.012 -0.005 -33.766 1.00 91.88 139 ASN A C 1
ATOM 1135 O O . ASN A 1 139 ? 25.040 -0.536 -34.179 1.00 91.88 139 ASN A O 1
ATOM 1139 N N . GLY A 1 140 ? 22.822 -0.251 -34.323 1.00 92.69 140 GLY A N 1
ATOM 1140 C CA . GLY A 1 140 ? 22.640 -1.225 -35.405 1.00 92.69 140 GLY A CA 1
ATOM 1141 C C . GLY A 1 140 ? 22.894 -2.667 -34.954 1.00 92.69 140 GLY A C 1
ATOM 1142 O O . GLY A 1 140 ? 23.464 -3.457 -35.703 1.00 92.69 140 GLY A O 1
ATOM 1143 N N . THR A 1 141 ? 22.514 -2.994 -33.718 1.00 90.69 141 THR A N 1
ATOM 1144 C CA . THR A 1 141 ? 22.701 -4.319 -33.107 1.00 90.69 141 THR A CA 1
ATOM 1145 C C . THR A 1 141 ? 21.364 -5.028 -32.900 1.00 90.69 141 THR A C 1
ATOM 1147 O O . THR A 1 141 ? 20.309 -4.410 -32.984 1.00 90.69 141 THR A O 1
ATOM 1150 N N . ASP A 1 142 ? 21.404 -6.324 -32.590 1.00 88.75 142 ASP A N 1
ATOM 1151 C CA . ASP A 1 142 ? 20.224 -7.119 -32.215 1.00 88.75 142 ASP A CA 1
ATOM 1152 C C . ASP A 1 142 ? 20.512 -7.930 -30.943 1.00 88.75 142 ASP A C 1
ATOM 1154 O O . ASP A 1 142 ? 20.480 -9.160 -30.902 1.00 88.75 142 ASP A O 1
ATOM 1158 N N . PHE A 1 143 ? 20.939 -7.229 -29.890 1.00 88.81 143 PHE A N 1
ATOM 1159 C CA . PHE A 1 143 ? 21.241 -7.862 -28.615 1.00 88.81 143 PHE A CA 1
ATOM 1160 C C . PHE A 1 143 ? 19.975 -8.052 -27.784 1.00 88.81 143 PHE A C 1
ATOM 1162 O O . PHE A 1 143 ? 19.143 -7.152 -27.668 1.00 88.81 143 PHE A O 1
ATOM 1169 N N . SER A 1 144 ? 19.872 -9.212 -27.130 1.00 86.00 144 SER A N 1
ATOM 1170 C CA . SER A 1 144 ? 18.853 -9.449 -26.106 1.00 86.00 144 SER A CA 1
ATOM 1171 C C . SER A 1 144 ? 19.085 -8.532 -24.892 1.00 86.00 144 SER A C 1
ATOM 1173 O O . SER A 1 144 ? 20.234 -8.402 -24.463 1.00 86.00 144 SER A O 1
ATOM 1175 N N . PRO A 1 145 ? 18.030 -7.960 -24.280 1.00 84.38 145 PRO A N 1
ATOM 1176 C CA . PRO A 1 145 ? 18.131 -7.193 -23.032 1.00 84.38 145 PRO A CA 1
ATOM 1177 C C . PRO A 1 145 ? 18.650 -8.025 -21.854 1.00 84.38 145 PRO A C 1
ATOM 1179 O O . PRO A 1 145 ? 19.223 -7.480 -20.911 1.00 84.38 145 PRO A O 1
ATOM 1182 N N . ILE A 1 146 ? 18.434 -9.342 -21.892 1.00 81.06 146 ILE A N 1
ATOM 1183 C CA . ILE A 1 146 ? 18.782 -10.270 -20.817 1.00 81.06 146 ILE A CA 1
ATOM 1184 C C . ILE A 1 146 ? 19.995 -11.091 -21.249 1.00 81.06 146 ILE A C 1
ATOM 1186 O O . ILE A 1 146 ? 20.005 -11.692 -22.331 1.00 81.06 146 ILE A O 1
ATOM 1190 N N . TYR A 1 147 ? 21.015 -11.103 -20.391 1.00 77.31 147 TYR A N 1
ATOM 1191 C CA . TYR A 1 147 ? 22.135 -12.030 -20.486 1.00 77.31 147 TYR A CA 1
ATOM 1192 C C . TYR A 1 147 ? 21.715 -13.392 -19.928 1.00 77.31 147 TYR A C 1
ATOM 1194 O O . TYR A 1 147 ? 21.283 -13.486 -18.779 1.00 77.31 147 TYR A O 1
ATOM 1202 N N . PHE A 1 148 ? 21.858 -14.445 -20.729 1.00 69.62 148 PHE A N 1
ATOM 1203 C CA . PHE A 1 148 ? 21.597 -15.813 -20.295 1.00 69.62 148 PHE A CA 1
ATOM 1204 C C . PHE A 1 148 ? 22.909 -16.591 -20.234 1.00 69.62 148 PHE A C 1
ATOM 1206 O O . PHE A 1 148 ? 23.717 -16.556 -21.163 1.00 69.62 148 PHE A O 1
ATOM 1213 N N . HIS A 1 149 ? 23.097 -17.326 -19.139 1.00 63.44 149 HIS A N 1
ATOM 1214 C CA . HIS A 1 149 ? 24.192 -18.275 -18.981 1.00 63.44 149 HIS A CA 1
ATOM 1215 C C . HIS A 1 149 ? 23.607 -19.673 -18.763 1.00 63.44 149 HIS A C 1
ATOM 1217 O O . HIS A 1 149 ? 23.484 -20.135 -17.632 1.00 63.44 149 HIS A O 1
ATOM 1223 N N . PHE A 1 150 ? 23.180 -20.321 -19.852 1.00 52.00 150 PHE A N 1
ATOM 1224 C CA . PHE A 1 150 ? 22.605 -21.668 -19.817 1.00 52.00 150 PHE A CA 1
ATOM 1225 C C . PHE A 1 150 ? 23.207 -22.560 -20.911 1.00 52.00 150 PHE A C 1
ATOM 1227 O O . PHE A 1 150 ? 22.918 -22.403 -22.097 1.00 52.00 150 PHE A O 1
ATOM 1234 N N . GLY A 1 151 ? 24.006 -23.551 -20.497 1.00 62.84 151 GLY A N 1
ATOM 1235 C CA . GLY A 1 151 ? 24.517 -24.603 -21.381 1.00 62.84 151 GLY A CA 1
ATOM 1236 C C . GLY A 1 151 ? 25.299 -24.062 -22.594 1.00 62.84 151 GLY A C 1
ATOM 1237 O O . GLY A 1 151 ? 26.077 -23.122 -22.438 1.00 62.84 151 GLY A O 1
ATOM 1238 N N . PRO A 1 152 ? 25.129 -24.627 -23.808 1.00 52.75 152 PRO A N 1
ATOM 1239 C CA . PRO A 1 152 ? 25.898 -24.218 -24.988 1.00 52.75 152 PRO A CA 1
ATOM 1240 C C . PRO A 1 152 ? 25.520 -22.829 -25.541 1.00 52.75 152 PRO A C 1
ATOM 1242 O O . PRO A 1 152 ? 26.165 -22.350 -26.472 1.00 52.75 152 PRO A O 1
ATOM 1245 N N . LEU A 1 153 ? 24.493 -22.167 -24.996 1.00 52.41 153 LEU A N 1
ATOM 1246 C CA . LEU A 1 153 ? 24.024 -20.855 -25.441 1.00 52.41 153 LEU A CA 1
ATOM 1247 C C . LEU A 1 153 ? 24.536 -19.770 -24.487 1.00 52.41 153 LEU A C 1
ATOM 1249 O O . LEU A 1 153 ? 23.877 -19.400 -23.517 1.00 52.41 153 LEU A O 1
ATOM 1253 N N . VAL A 1 154 ? 25.735 -19.257 -24.773 1.00 60.50 154 VAL A N 1
ATOM 1254 C CA . VAL A 1 154 ? 26.313 -18.099 -24.075 1.00 60.50 154 VAL A CA 1
ATOM 1255 C C . VAL A 1 154 ? 26.088 -16.851 -24.922 1.00 60.50 154 VAL A C 1
ATOM 1257 O O . VAL A 1 154 ? 26.670 -16.707 -26.000 1.00 60.50 154 VAL A O 1
ATOM 1260 N N . THR A 1 155 ? 25.258 -15.925 -24.445 1.00 62.84 155 THR A N 1
ATOM 1261 C CA . THR A 1 155 ? 25.022 -14.659 -25.148 1.00 62.84 155 THR A CA 1
ATOM 1262 C C . THR A 1 155 ? 26.172 -13.682 -24.868 1.00 62.84 155 THR A C 1
ATOM 1264 O O . THR A 1 155 ? 26.456 -13.348 -23.725 1.00 62.84 155 THR A O 1
ATOM 1267 N N . LYS A 1 156 ? 26.875 -13.179 -25.893 1.00 67.06 156 LYS A N 1
ATOM 1268 C CA . LYS A 1 156 ? 27.995 -12.219 -25.729 1.00 67.06 156 LYS A CA 1
ATOM 1269 C C . LYS A 1 156 ? 27.515 -10.773 -25.495 1.00 67.06 156 LYS A C 1
ATOM 1271 O O . LYS A 1 156 ? 27.970 -9.853 -26.162 1.00 67.06 156 LYS A O 1
ATOM 1276 N N . ASN A 1 157 ? 26.562 -10.564 -24.588 1.00 78.75 157 ASN A N 1
ATOM 1277 C CA . ASN A 1 157 ? 25.833 -9.294 -24.428 1.00 78.75 157 ASN A CA 1
ATOM 1278 C C . ASN A 1 157 ? 25.682 -8.840 -22.959 1.00 78.75 157 ASN A C 1
ATOM 1280 O O . ASN A 1 157 ? 24.795 -8.046 -22.653 1.00 78.75 157 ASN A O 1
ATOM 1284 N N . PHE A 1 158 ? 26.543 -9.302 -22.043 1.00 83.00 158 PHE A N 1
ATOM 1285 C CA . PHE A 1 158 ? 26.498 -8.891 -20.630 1.00 83.00 158 PHE A CA 1
ATOM 1286 C C . PHE A 1 158 ? 26.600 -7.367 -20.453 1.00 83.00 158 PHE A C 1
ATOM 1288 O O . PHE A 1 158 ? 25.793 -6.771 -19.744 1.00 83.00 158 PHE A O 1
ATOM 1295 N N . GLY A 1 159 ? 27.537 -6.720 -21.160 1.00 86.12 159 GLY A N 1
ATOM 1296 C CA . GLY A 1 159 ? 27.689 -5.261 -21.126 1.00 86.12 159 GLY A CA 1
ATOM 1297 C C . GLY A 1 159 ? 26.437 -4.523 -21.611 1.00 86.12 159 GLY A C 1
ATOM 1298 O O . GLY A 1 159 ? 26.008 -3.564 -20.979 1.00 86.12 159 GLY A O 1
ATOM 1299 N N . HIS A 1 160 ? 25.798 -5.021 -22.672 1.00 88.69 160 HIS A N 1
ATOM 1300 C CA . HIS A 1 160 ? 24.518 -4.500 -23.162 1.00 88.69 160 HIS A CA 1
ATOM 1301 C C . HIS A 1 160 ? 23.404 -4.642 -22.119 1.00 88.69 160 HIS A C 1
ATOM 1303 O O . HIS A 1 160 ? 22.690 -3.681 -21.850 1.00 88.69 160 HIS A O 1
ATOM 1309 N N . SER A 1 161 ? 23.292 -5.807 -21.475 1.00 88.44 161 SER A N 1
ATOM 1310 C CA . SER A 1 161 ? 22.295 -6.050 -20.424 1.00 88.44 161 SER A CA 1
ATOM 1311 C C . SER A 1 161 ? 22.479 -5.113 -19.221 1.00 88.44 161 SER A C 1
ATOM 1313 O O . SER A 1 161 ? 21.511 -4.512 -18.745 1.00 88.44 161 SER A O 1
ATOM 1315 N N . LEU A 1 162 ? 23.726 -4.901 -18.779 1.00 90.00 162 LEU A N 1
ATOM 1316 C CA . LEU A 1 162 ? 24.046 -3.932 -17.727 1.00 90.00 162 LEU A CA 1
ATOM 1317 C C . LEU A 1 162 ? 23.697 -2.500 -18.140 1.00 90.00 162 LEU A C 1
ATOM 1319 O O . LEU A 1 162 ? 23.044 -1.793 -17.374 1.00 90.00 162 LEU A O 1
ATOM 1323 N N . LEU A 1 163 ? 24.078 -2.079 -19.350 1.00 90.94 163 LEU A N 1
ATOM 1324 C CA . LEU A 1 163 ? 23.740 -0.752 -19.870 1.00 90.94 163 LEU A CA 1
ATOM 1325 C C . LEU A 1 163 ? 22.223 -0.546 -19.908 1.00 90.94 163 LEU A C 1
ATOM 1327 O O . LEU A 1 163 ? 21.731 0.471 -19.423 1.00 90.94 163 LEU A O 1
ATOM 1331 N N . CYS A 1 164 ? 21.463 -1.525 -20.396 1.00 91.75 164 CYS A N 1
ATOM 1332 C CA . CYS A 1 164 ? 20.005 -1.441 -20.436 1.00 91.75 164 CYS A CA 1
ATOM 1333 C C . CYS A 1 164 ? 19.390 -1.362 -19.033 1.00 91.75 164 CYS A C 1
ATOM 1335 O O . CYS A 1 164 ? 18.425 -0.628 -18.828 1.00 91.75 164 CYS A O 1
ATOM 1337 N N . THR A 1 165 ? 19.966 -2.069 -18.061 1.00 91.75 165 THR A N 1
ATOM 1338 C CA . THR A 1 165 ? 19.493 -2.080 -16.669 1.00 91.75 165 THR A CA 1
ATOM 1339 C C . THR A 1 165 ? 19.781 -0.766 -15.945 1.00 91.75 165 THR A C 1
ATOM 1341 O O . THR A 1 165 ? 18.935 -0.271 -15.200 1.00 91.75 165 THR A O 1
ATOM 1344 N N . PHE A 1 166 ? 20.950 -0.166 -16.170 1.00 92.38 166 PHE A N 1
ATOM 1345 C CA . PHE A 1 166 ? 21.410 1.000 -15.410 1.00 92.38 166 PHE A CA 1
ATOM 1346 C C . PHE A 1 166 ? 21.346 2.328 -16.177 1.00 92.38 166 PHE A C 1
ATOM 1348 O O . PHE A 1 166 ? 21.755 3.358 -15.646 1.00 92.38 166 PHE A O 1
ATOM 1355 N N . THR A 1 167 ? 20.768 2.359 -17.382 1.00 93.69 167 THR A N 1
ATOM 1356 C CA . THR A 1 167 ? 20.455 3.624 -18.069 1.00 93.69 167 THR A CA 1
ATOM 1357 C C . THR A 1 167 ? 19.105 4.164 -17.599 1.00 93.69 167 THR A C 1
ATOM 1359 O O . THR A 1 167 ? 18.043 3.704 -18.019 1.00 93.69 167 THR A O 1
ATOM 1362 N N . PHE A 1 168 ? 19.143 5.154 -16.705 1.00 92.25 168 PHE A N 1
ATOM 1363 C CA . PHE A 1 168 ? 17.942 5.815 -16.175 1.00 92.25 168 PHE A CA 1
ATOM 1364 C C . PHE A 1 168 ? 17.479 7.004 -17.014 1.00 92.25 168 PHE A C 1
ATOM 1366 O O . PHE A 1 168 ? 16.329 7.419 -16.895 1.00 92.25 168 PHE A O 1
ATOM 1373 N N . TRP A 1 169 ? 18.348 7.555 -17.856 1.00 95.62 169 TRP A N 1
ATOM 1374 C CA . TRP A 1 169 ? 18.030 8.756 -18.609 1.00 95.62 169 TRP A CA 1
ATOM 1375 C C . TRP A 1 169 ? 18.731 8.773 -19.960 1.00 95.62 169 TRP A C 1
ATOM 1377 O O . TRP A 1 169 ? 19.955 8.669 -20.026 1.00 95.62 169 TRP A O 1
ATOM 1387 N N . PHE A 1 170 ? 17.959 8.962 -21.026 1.00 93.38 170 PHE A N 1
ATOM 1388 C CA . PHE A 1 170 ? 18.478 9.245 -22.361 1.00 93.38 170 PHE A CA 1
ATOM 1389 C C . PHE A 1 170 ? 18.340 10.735 -22.664 1.00 93.38 170 PHE A C 1
ATOM 1391 O O . PHE A 1 170 ? 17.245 11.299 -22.594 1.00 93.38 170 PHE A O 1
ATOM 1398 N N . SER A 1 171 ? 19.458 11.362 -23.022 1.00 92.00 171 SER A N 1
ATOM 1399 C CA . SER A 1 171 ? 19.529 12.759 -23.469 1.00 92.00 171 SER A CA 1
ATOM 1400 C C . SER A 1 171 ? 19.923 12.889 -24.942 1.00 92.00 171 SER A C 1
ATOM 1402 O O . SER A 1 171 ? 19.408 13.770 -25.622 1.00 92.00 171 SER A O 1
ATOM 1404 N N . ASN A 1 172 ? 20.770 11.985 -25.443 1.00 92.62 172 ASN A N 1
ATOM 1405 C CA . ASN A 1 172 ? 21.232 11.945 -26.829 1.00 92.62 172 ASN A CA 1
ATOM 1406 C C . ASN A 1 172 ? 20.716 10.668 -27.502 1.00 92.62 172 ASN A C 1
ATOM 1408 O O . ASN A 1 172 ? 21.017 9.571 -27.035 1.00 92.62 172 ASN A O 1
ATOM 1412 N N . TYR A 1 173 ? 19.919 10.816 -28.559 1.00 95.50 173 TYR A N 1
ATOM 1413 C CA . TYR A 1 173 ? 19.287 9.712 -29.286 1.00 95.50 173 TYR A CA 1
ATOM 1414 C C . TYR A 1 173 ? 18.889 10.156 -30.698 1.00 95.50 173 TYR A C 1
ATOM 1416 O O . TYR A 1 173 ? 18.666 11.347 -30.945 1.00 95.50 173 TYR A O 1
ATOM 1424 N N . LYS A 1 174 ? 18.767 9.204 -31.625 1.00 95.69 174 LYS A N 1
ATOM 1425 C CA . LYS A 1 174 ? 18.252 9.455 -32.971 1.00 95.69 174 LYS A CA 1
ATOM 1426 C C . LYS A 1 174 ? 16.747 9.763 -32.937 1.00 95.69 174 LYS A C 1
ATOM 1428 O O . LYS A 1 174 ? 16.023 9.188 -32.118 1.00 95.69 174 LYS A O 1
ATOM 1433 N N . PRO A 1 175 ? 16.231 10.635 -33.824 1.00 96.50 175 PRO A N 1
ATOM 1434 C CA . PRO A 1 175 ? 14.831 11.071 -33.801 1.0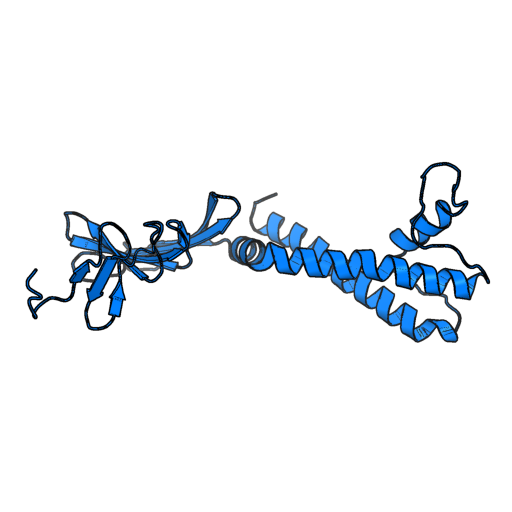0 96.50 175 PRO A CA 1
ATOM 1435 C C . PRO A 1 175 ? 13.792 9.939 -33.802 1.00 96.50 175 PRO A C 1
ATOM 1437 O O . PRO A 1 175 ? 12.744 10.076 -33.168 1.00 96.50 175 PRO A O 1
ATOM 1440 N N . GLU A 1 176 ? 14.078 8.812 -34.455 1.00 95.81 176 GLU A N 1
ATOM 1441 C CA . GLU A 1 176 ? 13.221 7.621 -34.492 1.00 95.81 176 GLU A CA 1
ATOM 1442 C C . GLU A 1 176 ? 12.955 7.012 -33.105 1.00 95.81 176 GLU A C 1
ATOM 1444 O O . GLU A 1 176 ? 11.870 6.483 -32.859 1.00 95.81 176 GLU A O 1
ATOM 1449 N N . ASN A 1 177 ? 13.887 7.163 -32.159 1.00 97.31 177 ASN A N 1
ATOM 1450 C CA . ASN A 1 177 ? 13.771 6.616 -30.807 1.00 97.31 177 ASN A CA 1
ATOM 1451 C C . ASN A 1 177 ? 13.036 7.542 -29.834 1.00 97.31 177 ASN A C 1
ATOM 1453 O O . ASN A 1 177 ? 12.785 7.157 -28.690 1.00 97.31 177 ASN A O 1
ATOM 1457 N N . ARG A 1 178 ? 12.622 8.741 -30.271 1.00 97.00 178 ARG A N 1
ATOM 1458 C CA . ARG A 1 178 ? 12.031 9.773 -29.403 1.00 97.00 178 ARG A CA 1
ATOM 1459 C C . ARG A 1 178 ? 10.895 9.255 -28.524 1.00 97.00 178 ARG A C 1
ATOM 1461 O O . ARG A 1 178 ? 10.848 9.564 -27.337 1.00 97.00 178 ARG A O 1
ATOM 1468 N N . ARG A 1 179 ? 9.976 8.463 -29.084 1.00 97.69 179 ARG A N 1
ATOM 1469 C CA . ARG A 1 179 ? 8.835 7.923 -28.327 1.00 97.69 179 ARG A CA 1
ATOM 1470 C C . ARG A 1 179 ? 9.289 6.952 -27.236 1.00 97.69 179 ARG A C 1
ATOM 1472 O O . ARG A 1 179 ? 8.817 7.054 -26.108 1.00 97.69 179 ARG A O 1
ATOM 1479 N N . LEU A 1 180 ? 10.192 6.031 -27.567 1.00 97.25 180 LEU A N 1
ATOM 1480 C CA . LEU A 1 180 ? 10.714 5.046 -26.619 1.00 97.25 180 LEU A CA 1
ATOM 1481 C C . LEU A 1 180 ? 11.527 5.719 -25.513 1.00 97.25 180 LEU A C 1
ATOM 1483 O O . LEU A 1 180 ? 11.379 5.358 -24.350 1.00 97.25 180 LEU A O 1
ATOM 1487 N N . VAL A 1 181 ? 12.312 6.742 -25.856 1.00 97.56 181 VAL A N 1
ATOM 1488 C CA . VAL A 1 181 ? 13.070 7.543 -24.890 1.00 97.56 181 VAL A CA 1
ATOM 1489 C C . VAL A 1 181 ? 12.149 8.258 -23.907 1.00 97.56 181 VAL A C 1
ATOM 1491 O O . VAL A 1 181 ? 12.389 8.189 -22.706 1.00 97.56 181 VAL A O 1
ATOM 1494 N N . ILE A 1 182 ? 11.070 8.893 -24.382 1.00 97.75 182 ILE A N 1
ATOM 1495 C CA . ILE A 1 182 ? 10.085 9.529 -23.491 1.00 97.75 182 ILE A CA 1
ATOM 1496 C C . ILE A 1 182 ? 9.508 8.494 -22.520 1.00 97.75 182 ILE A C 1
ATOM 1498 O O . ILE A 1 182 ? 9.501 8.736 -21.318 1.00 97.75 182 ILE A O 1
ATOM 1502 N N . ILE A 1 183 ? 9.089 7.325 -23.017 1.00 97.81 183 ILE A N 1
ATOM 1503 C CA . ILE A 1 183 ? 8.527 6.264 -22.169 1.00 97.81 183 ILE A CA 1
ATOM 1504 C C . ILE A 1 183 ? 9.564 5.769 -21.150 1.00 97.81 183 ILE A C 1
ATOM 1506 O O . ILE A 1 183 ? 9.243 5.670 -19.967 1.00 97.81 183 ILE A O 1
ATOM 1510 N N . SER A 1 184 ? 10.801 5.498 -21.579 1.00 97.56 184 SER A N 1
ATOM 1511 C CA . SER A 1 184 ? 11.884 5.040 -20.700 1.00 97.56 184 SER A CA 1
ATOM 1512 C C . SER A 1 184 ? 12.200 6.063 -19.605 1.00 97.56 184 SER A C 1
ATOM 1514 O O . SER A 1 184 ? 12.194 5.721 -18.421 1.00 97.56 184 SER A O 1
ATOM 1516 N N . ASN A 1 185 ? 12.382 7.335 -19.971 1.00 97.69 185 ASN A N 1
ATOM 1517 C CA . ASN A 1 185 ? 12.655 8.406 -19.015 1.00 97.69 185 ASN A CA 1
ATOM 1518 C C . ASN A 1 185 ? 11.485 8.586 -18.032 1.00 97.69 185 ASN A C 1
ATOM 1520 O O . ASN A 1 185 ? 11.716 8.720 -16.831 1.00 97.69 185 ASN A O 1
ATOM 1524 N N . THR A 1 186 ? 10.229 8.528 -18.498 1.00 97.62 186 THR A N 1
ATOM 1525 C CA . THR A 1 186 ? 9.046 8.568 -17.621 1.00 97.62 186 THR A CA 1
ATOM 1526 C C . THR A 1 186 ? 9.017 7.386 -16.651 1.00 97.62 186 THR A C 1
ATOM 1528 O O . THR A 1 186 ? 8.785 7.592 -15.461 1.00 97.62 186 THR A O 1
ATOM 1531 N N . MET A 1 187 ? 9.297 6.162 -17.113 1.00 97.62 187 MET A N 1
ATOM 1532 C CA . MET A 1 187 ? 9.387 4.987 -16.239 1.00 97.62 187 MET A CA 1
ATOM 1533 C C . MET A 1 187 ? 10.487 5.143 -15.185 1.00 97.62 187 MET A C 1
ATOM 1535 O O . MET A 1 187 ? 10.256 4.809 -14.025 1.00 97.62 187 MET A O 1
ATOM 1539 N N . SER A 1 188 ? 11.648 5.697 -15.550 1.00 96.94 188 SER A N 1
ATOM 1540 C CA . SER A 1 188 ? 12.724 5.985 -14.596 1.00 96.94 188 SER A CA 1
ATOM 1541 C C . SER A 1 188 ? 12.308 7.007 -13.545 1.00 96.94 188 SER A C 1
ATOM 1543 O O . SER A 1 188 ? 12.582 6.793 -12.368 1.00 96.94 188 SER A O 1
ATOM 1545 N N . VAL A 1 189 ? 11.625 8.089 -13.937 1.00 97.19 189 VAL A N 1
ATOM 1546 C CA . VAL A 1 189 ? 11.107 9.081 -12.982 1.00 97.19 189 VAL A CA 1
ATOM 1547 C C . VAL A 1 189 ? 10.137 8.417 -12.011 1.00 97.19 189 VAL A C 1
ATOM 1549 O O . VAL A 1 189 ? 10.318 8.554 -10.809 1.00 97.19 189 VAL A O 1
ATOM 1552 N N . ILE A 1 190 ? 9.175 7.629 -12.502 1.00 97.19 190 ILE A N 1
ATOM 1553 C CA . ILE A 1 190 ? 8.218 6.916 -11.643 1.00 97.19 190 ILE A CA 1
ATOM 1554 C C . ILE A 1 190 ? 8.948 5.976 -10.673 1.00 97.19 190 ILE A C 1
ATOM 1556 O O . ILE A 1 190 ? 8.713 6.042 -9.467 1.00 97.19 190 ILE A O 1
ATOM 1560 N N . ALA A 1 191 ? 9.856 5.133 -11.176 1.00 95.56 191 ALA A N 1
ATOM 1561 C CA . ALA A 1 191 ? 10.585 4.169 -10.355 1.00 95.56 191 ALA A CA 1
ATOM 1562 C C . ALA A 1 191 ? 11.438 4.857 -9.276 1.00 95.56 191 ALA A C 1
ATOM 1564 O O . ALA A 1 191 ? 11.396 4.461 -8.111 1.00 95.56 191 ALA A O 1
ATOM 1565 N N . LEU A 1 192 ? 12.172 5.915 -9.639 1.00 95.19 192 LEU A N 1
ATOM 1566 C CA . LEU A 1 192 ? 13.005 6.671 -8.703 1.00 95.19 192 LEU A CA 1
ATOM 1567 C C . LEU A 1 192 ? 12.160 7.446 -7.688 1.00 95.19 192 LEU A C 1
ATOM 1569 O O . LEU A 1 192 ? 12.493 7.443 -6.507 1.00 95.19 192 LEU A O 1
ATOM 1573 N N . THR A 1 193 ? 11.052 8.065 -8.105 1.00 96.00 193 THR A N 1
ATOM 1574 C CA . THR A 1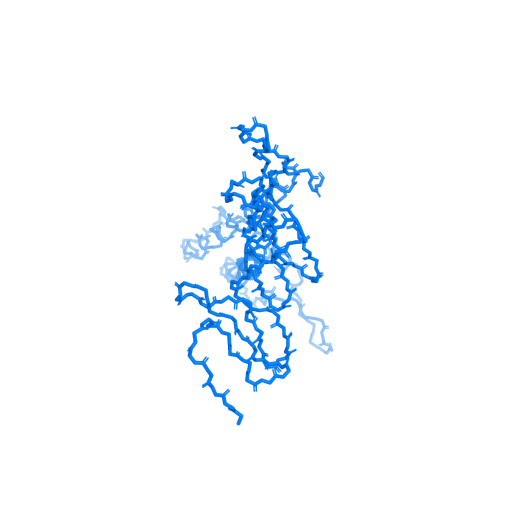 193 ? 10.132 8.757 -7.190 1.00 96.00 193 THR A CA 1
ATOM 1575 C C . THR A 1 193 ? 9.544 7.796 -6.165 1.00 96.00 193 THR A C 1
ATOM 1577 O O . THR A 1 193 ? 9.508 8.134 -4.986 1.00 96.00 193 THR A O 1
ATOM 1580 N N . ILE A 1 194 ? 9.127 6.596 -6.577 1.00 95.75 194 ILE A N 1
ATOM 1581 C CA . ILE A 1 194 ? 8.626 5.585 -5.639 1.00 95.75 194 ILE A CA 1
ATOM 1582 C C . ILE A 1 194 ? 9.747 5.135 -4.697 1.00 95.75 194 ILE A C 1
ATOM 1584 O O . ILE A 1 194 ? 9.554 5.132 -3.485 1.00 95.75 194 ILE A O 1
ATOM 1588 N N . PHE A 1 195 ? 10.928 4.806 -5.229 1.00 94.12 195 PHE A N 1
ATOM 1589 C CA . PHE A 1 195 ? 12.063 4.341 -4.429 1.00 94.12 195 PHE A CA 1
ATOM 1590 C C . PHE A 1 195 ? 12.485 5.360 -3.360 1.00 94.12 195 PHE A C 1
ATOM 1592 O O . PHE A 1 195 ? 12.526 5.038 -2.171 1.00 94.12 195 PHE A O 1
ATOM 1599 N N . PHE A 1 196 ? 12.741 6.609 -3.760 1.00 95.19 196 PHE A N 1
ATOM 1600 C CA . PHE A 1 196 ? 13.105 7.668 -2.820 1.00 95.19 196 PHE A CA 1
ATOM 1601 C C . PHE A 1 196 ? 11.940 8.060 -1.913 1.00 95.19 196 PHE A C 1
ATOM 1603 O O . PHE A 1 196 ? 12.164 8.334 -0.739 1.00 95.19 196 PHE A O 1
ATOM 1610 N N . GLY A 1 197 ? 10.703 8.043 -2.416 1.00 95.19 197 GLY A N 1
ATOM 1611 C CA . GLY A 1 197 ? 9.508 8.300 -1.614 1.00 95.19 197 GLY A CA 1
ATOM 1612 C C . GLY A 1 197 ? 9.351 7.306 -0.463 1.00 95.19 197 GLY A C 1
ATOM 1613 O O . GLY A 1 197 ? 9.027 7.717 0.647 1.00 95.19 197 GLY A O 1
ATOM 1614 N N . ILE A 1 198 ? 9.655 6.024 -0.697 1.00 94.31 198 ILE A N 1
ATOM 1615 C CA . ILE A 1 198 ? 9.669 4.990 0.348 1.00 94.31 198 ILE A CA 1
ATOM 1616 C C . ILE A 1 198 ? 10.765 5.265 1.375 1.00 94.31 198 ILE A C 1
ATOM 1618 O O . ILE A 1 198 ? 10.467 5.311 2.565 1.00 94.31 198 ILE A O 1
ATOM 1622 N N . ILE A 1 199 ? 12.007 5.493 0.937 1.00 93.31 199 ILE A N 1
ATOM 1623 C CA . ILE A 1 199 ? 13.129 5.750 1.856 1.00 93.31 199 ILE A CA 1
ATOM 1624 C C . ILE A 1 199 ? 12.863 6.987 2.721 1.00 93.31 199 ILE A C 1
ATOM 1626 O O . ILE A 1 199 ? 12.994 6.926 3.941 1.00 93.31 199 ILE A O 1
ATOM 1630 N N . ILE A 1 200 ? 12.464 8.100 2.099 1.00 93.81 200 ILE A N 1
ATOM 1631 C CA . ILE A 1 200 ? 12.185 9.358 2.801 1.00 93.81 200 ILE A CA 1
ATOM 1632 C C . ILE A 1 200 ? 11.004 9.179 3.753 1.00 93.81 200 ILE A C 1
ATOM 1634 O O . ILE A 1 200 ? 11.079 9.606 4.902 1.00 93.81 200 ILE A O 1
ATOM 1638 N N . GLY A 1 201 ? 9.924 8.541 3.298 1.00 90.19 201 GLY A N 1
ATOM 1639 C CA . GLY A 1 201 ? 8.741 8.332 4.122 1.00 90.19 201 GLY A CA 1
ATOM 1640 C C . GLY A 1 201 ? 9.032 7.483 5.358 1.00 90.19 201 GLY A C 1
ATOM 1641 O O . GLY A 1 201 ? 8.627 7.866 6.452 1.00 90.19 201 GLY A O 1
ATOM 1642 N N . LEU A 1 202 ? 9.795 6.395 5.207 1.00 89.06 202 LEU A N 1
ATOM 1643 C CA . LEU A 1 202 ? 10.197 5.542 6.328 1.00 89.06 202 LEU A CA 1
ATOM 1644 C C . LEU A 1 202 ? 11.122 6.271 7.316 1.00 89.06 202 LEU A C 1
ATOM 1646 O O . LEU A 1 202 ? 10.915 6.163 8.527 1.00 89.06 202 LEU A O 1
ATOM 1650 N N . ALA A 1 203 ? 12.076 7.065 6.816 1.00 89.31 203 ALA A N 1
ATOM 1651 C CA . ALA A 1 203 ? 12.965 7.875 7.651 1.00 89.31 203 ALA A CA 1
ATOM 1652 C C . ALA A 1 203 ? 12.198 8.939 8.459 1.00 89.31 203 ALA A C 1
ATOM 1654 O O . ALA A 1 203 ? 12.436 9.107 9.652 1.00 89.31 203 ALA A O 1
ATOM 1655 N N . VAL A 1 204 ? 11.229 9.629 7.843 1.00 87.31 204 VAL A N 1
ATOM 1656 C CA . VAL A 1 204 ? 10.392 10.630 8.535 1.00 87.31 204 VAL A CA 1
ATOM 1657 C C . VAL A 1 204 ? 9.518 9.987 9.616 1.00 87.31 204 VAL A C 1
ATOM 1659 O O . VAL A 1 204 ? 9.269 10.610 10.646 1.00 87.31 204 VAL A O 1
ATOM 1662 N N . THR A 1 205 ? 9.077 8.740 9.425 1.00 82.62 205 THR A N 1
ATOM 1663 C CA . THR A 1 205 ? 8.305 8.001 10.438 1.00 82.62 205 THR A CA 1
ATOM 1664 C C . THR A 1 205 ? 9.151 7.334 11.526 1.00 82.62 205 THR A C 1
ATOM 1666 O O . THR A 1 205 ? 8.579 6.731 12.432 1.00 82.62 205 THR A O 1
ATOM 1669 N N . GLY A 1 206 ? 10.484 7.446 11.467 1.00 77.06 206 GLY A N 1
ATOM 1670 C CA . GLY A 1 206 ? 11.395 6.831 12.439 1.00 77.06 206 GLY A CA 1
ATOM 1671 C C . GLY A 1 206 ? 11.465 5.304 12.343 1.00 77.06 206 GLY A C 1
ATOM 1672 O O . GLY A 1 206 ? 11.696 4.642 13.350 1.00 77.06 206 GLY A O 1
ATOM 1673 N N . GLU A 1 207 ? 11.217 4.750 11.153 1.00 74.94 207 GLU A N 1
ATOM 1674 C CA . GLU A 1 207 ? 11.287 3.305 10.875 1.00 74.94 207 GLU A CA 1
ATOM 1675 C C . GLU A 1 207 ? 12.648 2.886 10.276 1.00 74.94 207 GLU A C 1
ATOM 1677 O O . GLU A 1 207 ? 12.888 1.697 10.060 1.00 74.94 207 GLU A O 1
ATOM 1682 N N . ILE A 1 208 ? 13.528 3.857 9.990 1.00 65.62 208 ILE A N 1
ATOM 1683 C CA . ILE A 1 208 ? 14.920 3.700 9.527 1.00 65.62 208 ILE A CA 1
ATOM 1684 C C . ILE A 1 208 ? 15.813 4.640 10.336 1.00 65.62 208 ILE A C 1
ATOM 1686 O O . ILE A 1 208 ? 15.355 5.776 10.603 1.00 65.62 208 ILE A O 1
#

Secondary structure (DSSP, 8-state):
-PPP-SS-EEE-SSSSEEEEETTEEESEE-TTS-EEEEEEEE-TTS-EEEEEEETTEEEEEEEEE-TTS-EEEEEEEEEETTEEEEEEEEE-TTSS-EEEEE-HHHHHHHHHHHHHHHHHHHHHHHHHHHHHHHHHHHHT----SS--EETTEE-S-HHHHHHHHH-----S--GGGHHHHHHHHHHHHHHHHHHHHHHHHHHHTT--

Organism: NCBI:txid2508719

Sequence (208 aa):
MEVRENGDTVYLGACRTFEKVNGQIVNQSDDHCLSQGLWTITDSLGNYWTGNYHDSHRDGIWKQFDKSGKLLKETEHVYFNKENYKVKEIDYVSGQPVTLIDKPFLGFYIKNLVAIMVILFVTFFGRVFINSSIYNSENGTDFSPIYFHFGPLVTKNFGHSLLCTFTFWFSNYKPENRRLVIISNTMSVIALTIFFGIIIGLAVTGEI

pLDDT: mean 88.52, 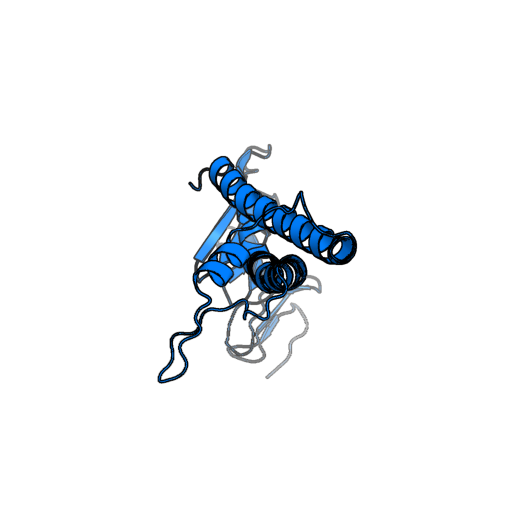std 12.76, range [33.81, 97.81]

Radius of gyration: 27.31 Å; chains: 1; bounding box: 66×43×69 Å